Protein AF-0000000081546103 (afdb_homodimer)

Solvent-accessible surface area (backbone atoms only — not comparable to full-atom values): 17790 Å² total; per-residue (Å²): 125,63,72,70,48,44,68,31,72,60,64,82,44,75,34,30,25,33,74,66,52,80,62,47,73,74,62,79,46,57,67,64,80,38,81,41,40,43,56,75,73,34,52,83,30,31,34,35,41,37,30,31,53,40,67,52,32,56,64,42,52,70,61,47,50,50,54,47,60,73,41,39,66,60,45,40,71,51,56,37,72,42,41,34,38,36,23,25,45,34,38,39,47,30,36,50,48,34,56,73,71,64,29,56,82,70,38,46,31,33,16,35,42,82,35,69,58,36,42,84,71,70,34,56,36,82,35,49,94,76,44,61,35,65,22,29,33,42,24,21,34,33,29,50,51,44,23,26,71,38,58,39,67,48,88,62,92,60,76,66,54,45,24,51,67,44,46,57,75,71,87,124,60,72,70,48,43,68,31,71,60,63,81,44,76,35,32,26,33,75,65,51,82,63,46,75,74,63,80,46,57,66,64,80,37,82,42,41,44,56,75,73,34,52,82,30,31,34,36,40,37,31,30,54,40,66,52,31,55,63,42,52,70,61,48,49,50,53,47,59,74,40,40,66,59,44,40,71,52,56,38,72,42,41,35,38,36,24,25,44,34,39,39,46,30,35,50,46,33,56,72,71,64,28,56,82,70,37,47,31,33,15,34,43,81,36,69,58,38,40,84,70,71,33,57,36,82,35,49,93,74,45,60,36,68,21,28,35,42,22,24,34,34,30,49,51,44,24,24,73,38,57,40,68,46,88,62,92,61,76,66,55,44,23,52,67,45,48,58,74,70,86

Secondary structure (DSSP, 8-state):
--TTTTTSBPP--EEEE----HHHHTTS-----EEEEHHHHHTTSEEEEEE-S-TT-HHIIIIISHHHHHTHHHHHHTT-SEEEEEESS-HHHHHHHHHHHT-TTTSEEEE-TT-TTTGGGT-EEEEGGGT-EEEE-SEEEEEETTEEEEEEE--SSS-SSSSHHHHHHH-/--TTTTTSBPP--EEEE----HHHHTTS-----EEEEHHHHHTTSEEEEEE-S-TT-HHIIIIISHHHHHTHHHHHHTT-SEEEEEESS-HHHHHHHHHHHT-TTTSEEEE-TT-TTTGGGT-EEEEGGGT-EEEE-SEEEEEETTEEEEEEE--SSS-SSSSHHHHHHH-

Structure (mmCIF, N/CA/C/O backbone):
data_AF-0000000081546103-model_v1
#
loop_
_entity.id
_entity.type
_entity.pdbx_description
1 polymer 'Putative peroxiredoxin'
#
loop_
_atom_site.group_PDB
_atom_site.id
_atom_site.type_symbol
_atom_site.label_atom_id
_atom_site.label_alt_id
_atom_site.label_comp_id
_atom_site.label_asym_id
_atom_site.label_entity_id
_atom_site.label_seq_id
_atom_site.pdbx_PDB_ins_code
_atom_site.Cartn_x
_atom_site.Cartn_y
_atom_site.Cartn_z
_atom_site.occupancy
_atom_site.B_iso_or_equiv
_atom_site.auth_seq_id
_atom_site.auth_comp_id
_atom_site.auth_asym_id
_atom_site.auth_atom_id
_atom_site.pdbx_PDB_model_num
ATOM 1 N N . MET A 1 1 ? -13.383 -17 -22.344 1 36.88 1 MET A N 1
ATOM 2 C CA . MET A 1 1 ? -12.164 -16.234 -22.641 1 36.88 1 MET A CA 1
ATOM 3 C C . MET A 1 1 ? -10.969 -16.812 -21.891 1 36.88 1 MET A C 1
ATOM 5 O O . MET A 1 1 ? -9.875 -16.25 -21.922 1 36.88 1 MET A O 1
ATOM 9 N N . SER A 1 2 ? -11.242 -17.578 -20.516 1 50.56 2 SER A N 1
ATOM 10 C CA . SER A 1 2 ? -10.344 -18.359 -19.656 1 50.56 2 SER A CA 1
ATOM 11 C C . SER A 1 2 ? -9.594 -19.406 -20.469 1 50.56 2 SER A C 1
ATOM 13 O O . SER A 1 2 ? -8.422 -19.672 -20.219 1 50.56 2 SER A O 1
ATOM 15 N N . SER A 1 3 ? -10.242 -19.828 -21.5 1 59.31 3 SER A N 1
ATOM 16 C CA . SER A 1 3 ? -9.852 -20.984 -22.281 1 59.31 3 SER A CA 1
ATOM 17 C C . SER A 1 3 ? -8.617 -20.688 -23.141 1 59.31 3 SER A C 1
ATOM 19 O O . SER A 1 3 ? -7.73 -21.531 -23.266 1 59.31 3 SER A O 1
ATOM 21 N N . GLN A 1 4 ? -8.422 -19.344 -23.5 1 78.81 4 GLN A N 1
ATOM 22 C CA . GLN A 1 4 ? -7.328 -19.047 -24.422 1 78.81 4 GLN A CA 1
ATOM 23 C C . GLN A 1 4 ? -6.023 -18.797 -23.672 1 78.81 4 GLN A C 1
ATOM 25 O O . GLN A 1 4 ? -4.938 -18.938 -24.25 1 78.81 4 GLN A O 1
ATOM 30 N N . ILE A 1 5 ? -6.121 -18.766 -22.391 1 92.94 5 ILE A N 1
ATOM 31 C CA . ILE A 1 5 ? -4.953 -18.422 -21.594 1 92.94 5 ILE A CA 1
ATOM 32 C C . ILE A 1 5 ? -4.199 -19.688 -21.203 1 92.94 5 ILE A C 1
ATOM 34 O O . ILE A 1 5 ? -2.967 -19.719 -21.234 1 92.94 5 ILE A O 1
ATOM 38 N N . VAL A 1 6 ? -4.891 -20.703 -20.969 1 96.12 6 VAL A N 1
ATOM 39 C CA . VAL A 1 6 ? -4.246 -21.969 -20.641 1 96.12 6 VAL A CA 1
ATOM 40 C C . VAL A 1 6 ? -3.492 -22.5 -21.859 1 96.12 6 VAL A C 1
ATOM 42 O O . VAL A 1 6 ? -4.031 -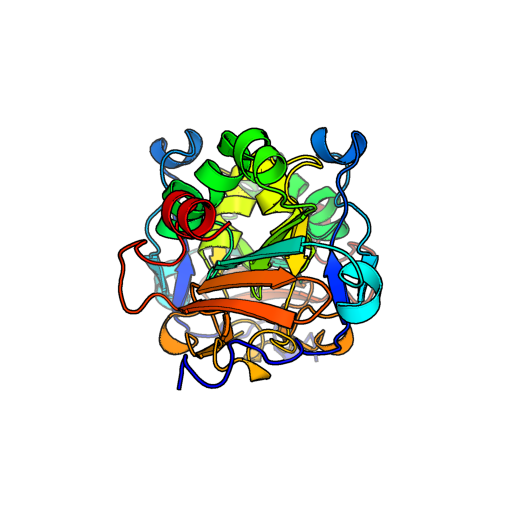22.516 -22.969 1 96.12 6 VAL A O 1
ATOM 45 N N . GLY A 1 7 ? -2.309 -22.797 -21.672 1 96.38 7 GLY A N 1
ATOM 46 C CA . GLY A 1 7 ? -1.46 -23.266 -22.766 1 96.38 7 GLY A CA 1
ATOM 47 C C . GLY A 1 7 ? -0.596 -22.172 -23.359 1 96.38 7 GLY A C 1
ATOM 48 O O . GLY A 1 7 ? 0.399 -22.453 -24.031 1 96.38 7 GLY A O 1
ATOM 49 N N . SER A 1 8 ? -0.942 -20.953 -23.094 1 97.31 8 SER A N 1
ATOM 50 C CA . SER A 1 8 ? -0.214 -19.812 -23.656 1 97.31 8 SER A CA 1
ATOM 51 C C . SER A 1 8 ? 1.037 -19.5 -22.844 1 97.31 8 SER A C 1
ATOM 53 O O . SER A 1 8 ? 1.187 -19.984 -21.719 1 97.31 8 SER A O 1
ATOM 55 N N . THR A 1 9 ? 2.012 -18.828 -23.516 1 98.19 9 THR A N 1
ATOM 56 C CA . THR A 1 9 ? 3.191 -18.312 -22.828 1 98.19 9 THR A CA 1
ATOM 57 C C . THR A 1 9 ? 2.848 -17.062 -22.031 1 98.19 9 THR A C 1
ATOM 59 O O . THR A 1 9 ? 2.107 -16.188 -22.516 1 98.19 9 THR A O 1
ATOM 62 N N . ILE A 1 10 ? 3.371 -16.953 -20.828 1 98.38 10 ILE A N 1
ATOM 63 C CA . ILE A 1 10 ? 3.074 -15.805 -19.984 1 98.38 10 ILE A CA 1
ATOM 64 C C . ILE A 1 10 ? 3.713 -14.547 -20.578 1 98.38 10 ILE A C 1
ATOM 66 O O . ILE A 1 10 ? 4.66 -14.641 -21.359 1 98.38 10 ILE A O 1
ATOM 70 N N . PRO A 1 11 ? 3.236 -13.391 -20.203 1 98.44 11 PRO A N 1
ATOM 71 C CA . PRO A 1 11 ? 3.861 -12.141 -20.641 1 98.44 11 PRO A CA 1
ATOM 72 C C . PRO A 1 11 ? 5.328 -12.039 -20.219 1 98.44 11 PRO A C 1
ATOM 74 O O . PRO A 1 11 ? 5.691 -12.445 -19.125 1 98.44 11 PRO A O 1
ATOM 77 N N . ASP A 1 12 ? 6.168 -11.555 -21.141 1 98.69 12 ASP A N 1
ATOM 78 C CA . ASP A 1 12 ? 7.559 -11.227 -20.859 1 98.69 12 ASP A CA 1
ATOM 79 C C . ASP A 1 12 ? 7.699 -9.789 -20.375 1 98.69 12 ASP A C 1
ATOM 81 O O . ASP A 1 12 ? 7.797 -8.859 -21.188 1 98.69 12 ASP A O 1
ATOM 85 N N . VAL A 1 13 ? 7.746 -9.641 -19.016 1 98.38 13 VAL A N 1
ATOM 86 C CA . VAL A 1 13 ? 7.738 -8.305 -18.422 1 98.38 13 VAL A CA 1
ATOM 87 C C . VAL A 1 13 ? 8.719 -8.25 -17.25 1 98.38 13 VAL A C 1
ATOM 89 O O . VAL A 1 13 ? 9.195 -9.281 -16.781 1 98.38 13 VAL A O 1
ATOM 92 N N . THR A 1 14 ? 9.109 -7.051 -16.891 1 97.75 14 THR A N 1
ATOM 93 C CA . THR A 1 14 ? 9.93 -6.812 -15.703 1 97.75 14 THR A CA 1
ATOM 94 C C . THR A 1 14 ? 9.086 -6.23 -14.57 1 97.75 14 THR A C 1
ATOM 96 O O . THR A 1 14 ? 8.469 -5.176 -14.727 1 97.75 14 THR A O 1
ATOM 99 N N . LEU A 1 15 ? 9.047 -6.977 -13.508 1 97.69 15 LEU A N 1
ATOM 100 C CA . LEU A 1 15 ? 8.336 -6.59 -12.289 1 97.69 15 LEU A CA 1
ATOM 101 C C . LEU A 1 15 ? 9.32 -6.223 -11.188 1 97.69 15 LEU A C 1
ATOM 103 O O . LEU A 1 15 ? 10.523 -6.105 -11.43 1 97.69 15 LEU A O 1
ATOM 107 N N . SER A 1 16 ? 8.797 -5.918 -10.016 1 97.69 16 SER A N 1
ATOM 108 C CA . SER A 1 16 ? 9.672 -5.547 -8.906 1 97.69 16 SER A CA 1
ATOM 109 C C . SER A 1 16 ? 9.344 -6.355 -7.656 1 97.69 16 SER A C 1
ATOM 111 O O . SER A 1 16 ? 8.188 -6.672 -7.398 1 97.69 16 SER A O 1
ATOM 113 N N . ALA A 1 17 ? 10.344 -6.668 -6.945 1 97.5 17 ALA A N 1
ATOM 114 C CA . ALA A 1 17 ? 10.203 -7.367 -5.672 1 97.5 17 ALA A CA 1
ATOM 115 C C . ALA A 1 17 ? 11.32 -6.992 -4.707 1 97.5 17 ALA A C 1
ATOM 117 O O . ALA A 1 17 ? 12.367 -6.5 -5.125 1 97.5 17 ALA A O 1
ATOM 118 N N . ILE A 1 18 ? 11.062 -7.059 -3.479 1 96.75 18 ILE A N 1
ATOM 119 C CA . ILE A 1 18 ? 12.078 -6.98 -2.432 1 96.75 18 ILE A CA 1
ATOM 120 C C . ILE A 1 18 ? 12.227 -8.344 -1.754 1 96.75 18 ILE A C 1
ATOM 122 O O . ILE A 1 18 ? 11.273 -8.844 -1.15 1 96.75 18 ILE A O 1
ATOM 126 N N . HIS A 1 19 ? 13.375 -8.891 -1.908 1 95.56 19 HIS A N 1
ATOM 127 C CA . HIS A 1 19 ? 13.625 -10.203 -1.322 1 95.56 19 HIS A CA 1
ATOM 128 C C . HIS A 1 19 ? 13.844 -10.102 0.183 1 95.56 19 HIS A C 1
ATOM 130 O O . HIS A 1 19 ? 14.453 -9.141 0.662 1 95.56 19 HIS A O 1
ATOM 136 N N . TRP A 1 20 ? 13.406 -11.109 0.821 1 93.38 20 TRP A N 1
ATOM 137 C CA . TRP A 1 20 ? 13.523 -11.156 2.275 1 93.38 20 TRP A CA 1
ATOM 138 C C . TRP A 1 20 ? 14.984 -11.266 2.699 1 93.38 20 TRP A C 1
ATOM 140 O O . TRP A 1 20 ? 15.781 -11.953 2.047 1 93.38 20 TRP A O 1
ATOM 150 N N . SER A 1 21 ? 15.336 -10.633 3.725 1 90.12 21 SER A N 1
ATOM 151 C CA . SER A 1 21 ? 16.594 -10.773 4.453 1 90.12 21 SER A CA 1
ATOM 152 C C . SER A 1 21 ? 16.375 -10.609 5.957 1 90.12 21 SER A C 1
ATOM 154 O O . SER A 1 21 ? 15.398 -10.008 6.387 1 90.12 21 SER A O 1
ATOM 156 N N . PRO A 1 22 ? 17.234 -11.164 6.793 1 87.19 22 PRO A N 1
ATOM 157 C CA . PRO A 1 22 ? 17.078 -11.039 8.242 1 87.19 22 PRO A CA 1
ATOM 158 C C . PRO A 1 22 ? 16.984 -9.586 8.703 1 87.19 22 PRO A C 1
ATOM 160 O O . PRO A 1 22 ? 16.328 -9.297 9.703 1 87.19 22 PRO A O 1
ATOM 163 N N . GLU A 1 23 ? 17.547 -8.664 7.98 1 83.06 23 GLU A N 1
ATOM 164 C CA . GLU A 1 23 ? 17.547 -7.25 8.344 1 83.06 23 GLU A CA 1
ATOM 165 C C . GLU A 1 23 ? 16.156 -6.648 8.219 1 83.06 23 GLU A C 1
ATOM 167 O O . GLU A 1 23 ? 15.828 -5.676 8.906 1 83.06 23 GLU A O 1
ATOM 172 N N . LEU A 1 24 ? 15.32 -7.246 7.422 1 84.69 24 LEU A N 1
ATOM 173 C CA . LEU A 1 24 ? 13.977 -6.727 7.188 1 84.69 24 LEU A CA 1
ATOM 174 C C . LEU A 1 24 ? 13.047 -7.102 8.336 1 84.69 24 LEU A C 1
ATOM 176 O O . LEU A 1 24 ? 12.023 -6.445 8.547 1 84.69 24 LEU A O 1
ATOM 180 N N . GLU A 1 25 ? 13.367 -8.086 9.07 1 81.31 25 GLU A N 1
ATOM 181 C CA . GLU A 1 25 ? 12.531 -8.531 10.172 1 81.31 25 GLU A CA 1
ATOM 182 C C . GLU A 1 25 ? 12.586 -7.555 11.344 1 81.31 25 GLU A C 1
ATOM 184 O O . GLU A 1 25 ? 11.602 -7.375 12.062 1 81.31 25 GLU A O 1
ATOM 189 N N . SER A 1 26 ? 13.68 -6.832 11.469 1 71.62 26 SER A N 1
ATOM 190 C CA . SER A 1 26 ? 13.859 -5.914 12.586 1 71.62 26 SER A CA 1
ATOM 191 C C . SER A 1 26 ? 13.102 -4.609 12.367 1 71.62 26 SER A C 1
ATOM 193 O O . SER A 1 26 ? 12.852 -3.861 13.312 1 71.62 26 SER A O 1
ATOM 195 N N . GLY A 1 27 ? 12.703 -4.461 11.172 1 68.88 27 GLY A N 1
ATOM 196 C CA . GLY A 1 27 ? 12.008 -3.225 10.859 1 68.88 27 GLY A CA 1
ATOM 197 C C . GLY A 1 27 ? 12.945 -2.039 10.711 1 68.88 27 GLY A C 1
ATOM 198 O O . GLY A 1 27 ? 12.492 -0.902 10.555 1 68.88 27 GLY A O 1
ATOM 199 N N . GLU A 1 28 ? 14.117 -2.258 10.727 1 67.06 28 GLU A N 1
ATOM 200 C CA . GLU A 1 28 ? 15.102 -1.185 10.68 1 67.06 28 GLU A CA 1
ATOM 201 C C . GLU A 1 28 ? 15.422 -0.791 9.234 1 67.06 28 GLU A C 1
ATOM 203 O O . GLU A 1 28 ? 16.094 0.217 9 1 67.06 28 GLU A O 1
ATOM 208 N N . SER A 1 29 ? 14.938 -1.644 8.336 1 73.5 29 SER A N 1
ATOM 209 C CA . SER A 1 29 ? 15.211 -1.355 6.934 1 73.5 29 SER A CA 1
ATOM 210 C C . SER A 1 29 ? 14.008 -1.679 6.059 1 73.5 29 SER A C 1
ATOM 212 O O . SER A 1 29 ? 13.133 -2.451 6.457 1 73.5 29 SER A O 1
ATOM 214 N N . CYS A 1 30 ? 13.781 -0.997 4.832 1 81.69 30 CYS A N 1
ATOM 215 C CA . CYS A 1 30 ? 12.695 -1.237 3.885 1 81.69 30 CYS A CA 1
ATOM 216 C C . CYS A 1 30 ? 13.164 -2.111 2.729 1 81.69 30 CYS A C 1
ATOM 218 O O . CYS A 1 30 ? 12.375 -2.471 1.854 1 81.69 30 CYS A O 1
ATOM 220 N N . GLY A 1 31 ? 14.164 -2.711 2.789 1 87.19 31 GLY A N 1
ATOM 221 C CA . GLY A 1 31 ? 14.742 -3.543 1.747 1 87.19 31 GLY A CA 1
ATOM 222 C C . GLY A 1 31 ? 15.023 -2.783 0.463 1 87.19 31 GLY A C 1
ATOM 223 O O . GLY A 1 31 ? 14.562 -1.652 0.292 1 87.19 31 GLY A O 1
ATOM 224 N N . ILE A 1 32 ? 15.742 -3.393 -0.502 1 90.69 32 ILE A N 1
ATOM 225 C CA . ILE A 1 32 ? 16.109 -2.793 -1.78 1 90.69 32 ILE A CA 1
ATOM 226 C C . ILE A 1 32 ? 15.32 -3.451 -2.908 1 90.69 32 ILE A C 1
ATOM 228 O O . ILE A 1 32 ? 15.406 -4.664 -3.107 1 90.69 32 ILE A O 1
ATOM 232 N N . PRO A 1 33 ? 14.578 -2.635 -3.605 1 95.06 33 PRO A N 1
ATOM 233 C CA . PRO A 1 33 ? 13.844 -3.213 -4.734 1 95.06 33 PRO A CA 1
ATOM 234 C C . PRO A 1 33 ? 14.766 -3.869 -5.762 1 95.06 33 PRO A C 1
ATOM 236 O O . PRO A 1 33 ? 15.852 -3.355 -6.039 1 95.06 33 PRO A O 1
ATOM 239 N N . SER A 1 34 ? 14.344 -4.977 -6.246 1 96.25 34 SER A N 1
ATOM 240 C CA . SER A 1 34 ? 15.023 -5.676 -7.332 1 96.25 34 SER A CA 1
ATOM 241 C C . SER A 1 34 ? 14.086 -5.918 -8.508 1 96.25 34 SER A C 1
ATOM 243 O O . SER A 1 34 ? 12.875 -6.027 -8.328 1 96.25 34 SER A O 1
ATOM 245 N N . LYS A 1 35 ? 14.711 -5.961 -9.695 1 96.25 35 LYS A N 1
ATOM 246 C CA . LYS A 1 35 ? 13.953 -6.297 -10.898 1 96.25 35 LYS A CA 1
ATOM 247 C C . LYS A 1 35 ? 13.75 -7.809 -11.016 1 96.25 35 LYS A C 1
ATOM 249 O O . LYS A 1 35 ? 14.648 -8.586 -10.695 1 96.25 35 LYS A O 1
ATOM 254 N N . LEU A 1 36 ? 12.516 -8.18 -11.359 1 97.56 36 LEU A N 1
ATOM 255 C CA . LEU A 1 36 ? 12.148 -9.562 -11.617 1 97.56 36 LEU A CA 1
ATOM 256 C C . LEU A 1 36 ? 11.609 -9.734 -13.031 1 97.56 36 LEU A C 1
ATOM 258 O O . LEU A 1 36 ? 10.469 -9.359 -13.32 1 97.56 36 LEU A O 1
ATOM 262 N N . ASN A 1 37 ? 12.43 -10.203 -13.922 1 98.44 37 ASN A N 1
ATOM 263 C CA . ASN A 1 37 ? 11.945 -10.516 -15.266 1 98.44 37 ASN A CA 1
ATOM 264 C C . ASN A 1 37 ? 11.242 -11.875 -15.305 1 98.44 37 ASN A C 1
ATOM 266 O O . ASN A 1 37 ? 11.836 -12.891 -14.953 1 98.44 37 ASN A O 1
ATOM 270 N N . THR A 1 38 ? 10.031 -11.906 -15.766 1 98.69 38 THR A N 1
ATOM 271 C CA . THR A 1 38 ? 9.188 -13.094 -15.68 1 98.69 38 THR A CA 1
ATOM 272 C C . THR A 1 38 ? 9.781 -14.242 -16.5 1 98.69 38 THR A C 1
ATOM 274 O O . THR A 1 38 ? 9.828 -15.383 -16.031 1 98.69 38 THR A O 1
ATOM 277 N N . HIS A 1 39 ? 10.25 -13.992 -17.641 1 98.75 39 HIS A N 1
ATOM 278 C CA . HIS A 1 39 ? 10.781 -15.062 -18.469 1 98.75 39 HIS A CA 1
ATOM 279 C C . HIS A 1 39 ? 12.117 -15.57 -17.938 1 98.75 39 HIS A C 1
ATOM 281 O O . HIS A 1 39 ? 12.391 -16.766 -17.969 1 98.75 39 HIS A O 1
ATOM 287 N N . LYS A 1 40 ? 12.945 -14.703 -17.469 1 98.38 40 LYS A N 1
ATOM 288 C CA . LYS A 1 40 ? 14.227 -15.117 -16.906 1 98.38 40 LYS A CA 1
ATOM 289 C C . LYS A 1 40 ? 14.016 -15.906 -15.617 1 98.38 40 LYS A C 1
ATOM 291 O O . LYS A 1 40 ? 14.617 -16.969 -15.422 1 98.38 40 LYS A O 1
ATOM 296 N N . GLU A 1 41 ? 13.141 -15.422 -14.758 1 97.81 41 GLU A N 1
ATOM 297 C CA . GLU A 1 41 ? 13 -15.961 -13.414 1 97.81 41 GLU A CA 1
ATOM 298 C C . GLU A 1 41 ? 12.18 -17.25 -13.422 1 97.81 41 GLU A C 1
ATOM 300 O O . GLU A 1 41 ? 12.375 -18.125 -12.57 1 97.81 41 GLU A O 1
ATOM 305 N N . PHE A 1 42 ? 11.227 -17.391 -14.383 1 98.44 42 PHE A N 1
ATOM 306 C CA . PHE A 1 42 ? 10.266 -18.484 -14.297 1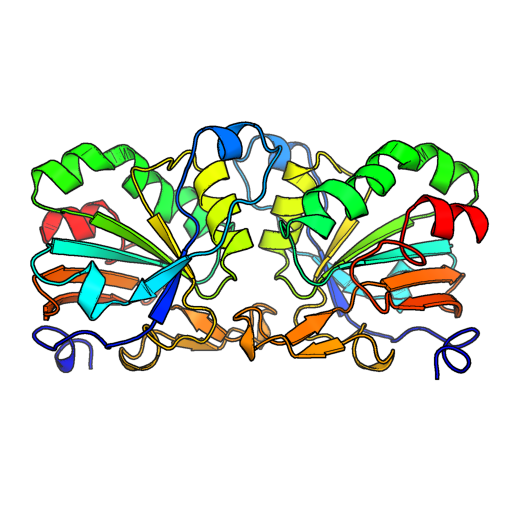 98.44 42 PHE A CA 1
ATOM 307 C C . PHE A 1 42 ? 10.633 -19.609 -15.266 1 98.44 42 PHE A C 1
ATOM 309 O O . PHE A 1 42 ? 10.039 -20.688 -15.227 1 98.44 42 PHE A O 1
ATOM 316 N N . LYS A 1 43 ? 11.594 -19.375 -16.172 1 98.62 43 LYS A N 1
ATOM 317 C CA . LYS A 1 43 ? 12 -20.406 -17.109 1 98.62 43 LYS A CA 1
ATOM 318 C C . LYS A 1 43 ? 12.453 -21.672 -16.391 1 98.62 43 LYS A C 1
ATOM 320 O O . LYS A 1 43 ? 13.242 -21.609 -15.445 1 98.62 43 LYS A O 1
ATOM 325 N N . GLY A 1 44 ? 11.891 -22.781 -16.766 1 98.56 44 GLY A N 1
ATOM 326 C CA . GLY A 1 44 ? 12.289 -24.062 -16.234 1 98.56 44 GLY A CA 1
ATOM 327 C C . GLY A 1 44 ? 11.711 -24.344 -14.859 1 98.56 44 GLY A C 1
ATOM 328 O O . GLY A 1 44 ? 12.039 -25.359 -14.234 1 98.56 44 GLY A O 1
ATOM 329 N N . LYS A 1 45 ? 10.875 -23.516 -14.383 1 98.69 45 LYS A N 1
ATOM 330 C CA . LYS A 1 45 ? 10.305 -23.672 -13.047 1 98.69 45 LYS A CA 1
ATOM 331 C C . LYS A 1 45 ? 8.789 -23.828 -13.102 1 98.69 45 LYS A C 1
ATOM 333 O O . LYS A 1 45 ? 8.156 -23.406 -14.078 1 98.69 45 LYS A O 1
ATOM 338 N N . LYS A 1 46 ? 8.242 -24.484 -12.172 1 98.88 46 LYS A N 1
ATOM 339 C CA . LYS A 1 46 ? 6.812 -24.453 -11.883 1 98.88 46 LYS A CA 1
ATOM 340 C C . LYS A 1 46 ? 6.48 -23.406 -10.836 1 98.88 46 LYS A C 1
ATOM 342 O O . LYS A 1 46 ? 6.855 -23.547 -9.664 1 98.88 46 LYS A O 1
ATOM 347 N N . VAL A 1 47 ? 5.809 -22.375 -11.266 1 98.88 47 VAL A N 1
ATOM 348 C CA . VAL A 1 47 ? 5.555 -21.219 -10.422 1 98.88 47 VAL A CA 1
ATOM 349 C C . VAL A 1 47 ? 4.055 -21.078 -10.164 1 98.88 47 VAL A C 1
ATOM 351 O O . VAL A 1 47 ? 3.254 -21.141 -11.102 1 98.88 47 VAL A O 1
ATOM 354 N N . VAL A 1 48 ? 3.689 -20.969 -8.945 1 98.94 48 VAL A N 1
ATOM 355 C CA . VAL A 1 48 ? 2.326 -20.609 -8.555 1 98.94 48 VAL A CA 1
ATOM 356 C C . VAL A 1 48 ? 2.221 -19.109 -8.336 1 98.94 48 VAL A C 1
ATOM 358 O O . VAL A 1 48 ? 2.984 -18.531 -7.555 1 98.94 48 VAL A O 1
ATOM 361 N N . ILE A 1 49 ? 1.358 -18.484 -9.047 1 98.88 49 ILE A N 1
ATOM 362 C CA . ILE A 1 49 ? 1.087 -17.047 -8.906 1 98.88 49 ILE A CA 1
ATOM 363 C C . ILE A 1 49 ? -0.303 -16.844 -8.305 1 98.88 49 ILE A C 1
ATOM 365 O O . ILE A 1 49 ? -1.295 -17.359 -8.844 1 98.88 49 ILE A O 1
ATOM 369 N N . VAL A 1 50 ? -0.362 -16.203 -7.25 1 98.88 50 VAL A N 1
ATOM 370 C CA . VAL A 1 50 ? -1.629 -15.82 -6.633 1 98.88 50 VAL A CA 1
ATOM 371 C C . VAL A 1 50 ? -1.733 -14.297 -6.566 1 98.88 50 VAL A C 1
ATOM 373 O O . VAL A 1 50 ? -0.908 -13.641 -5.93 1 98.88 50 VAL A O 1
ATOM 376 N N . ALA A 1 51 ? -2.713 -13.789 -7.234 1 98.69 51 ALA A N 1
ATOM 377 C CA . ALA A 1 51 ? -2.885 -12.344 -7.328 1 98.69 51 ALA A CA 1
ATOM 378 C C . ALA A 1 51 ? -4.086 -11.875 -6.508 1 98.69 51 ALA A C 1
ATOM 380 O O . ALA A 1 51 ? -5.078 -12.602 -6.387 1 98.69 51 ALA A O 1
ATOM 381 N N . ALA A 1 52 ? -4.016 -10.766 -5.941 1 97.94 52 ALA A N 1
ATOM 382 C CA . ALA A 1 52 ? -5.066 -10.141 -5.141 1 97.94 52 ALA A CA 1
ATOM 383 C C . ALA A 1 52 ? -5.262 -8.68 -5.539 1 97.94 52 ALA A C 1
ATOM 385 O O . ALA A 1 52 ? -4.34 -8.039 -6.047 1 97.94 52 ALA A O 1
ATOM 386 N N . PRO A 1 53 ? -6.438 -8.133 -5.316 1 96.88 53 PRO A N 1
ATOM 387 C CA . PRO A 1 53 ? -6.688 -6.734 -5.672 1 96.88 53 PRO A CA 1
ATOM 388 C C . PRO A 1 53 ? -5.805 -5.762 -4.898 1 96.88 53 PRO A C 1
ATOM 390 O O . PRO A 1 53 ? -5.422 -4.711 -5.426 1 96.88 53 PRO A O 1
ATOM 393 N N . GLY A 1 54 ? -5.523 -6.238 -3.637 1 96.69 54 GLY A N 1
ATOM 394 C CA . GLY A 1 54 ? -4.723 -5.277 -2.893 1 96.69 54 GLY A CA 1
ATOM 395 C C . GLY A 1 54 ? -4.129 -5.855 -1.624 1 96.69 54 GLY A C 1
ATOM 396 O O . GLY A 1 54 ? -4.766 -6.664 -0.943 1 96.69 54 GLY A O 1
ATOM 397 N N . ALA A 1 55 ? -2.947 -5.336 -1.307 1 96.88 55 ALA A N 1
ATOM 398 C CA . ALA A 1 55 ? -2.291 -5.66 -0.042 1 96.88 55 ALA A CA 1
ATOM 399 C C . ALA A 1 55 ? -3.107 -5.156 1.145 1 96.88 55 ALA A C 1
ATOM 401 O O . ALA A 1 55 ? -3.678 -4.062 1.096 1 96.88 55 ALA A O 1
ATOM 402 N N . PHE A 1 56 ? -3.262 -5.988 2.23 1 95.38 56 PHE A N 1
ATOM 403 C CA . PHE A 1 56 ? -3.838 -5.645 3.525 1 95.38 56 PHE A CA 1
ATOM 404 C C . PHE A 1 56 ? -5.352 -5.504 3.424 1 95.38 56 PHE A C 1
ATOM 406 O O . PHE A 1 56 ? -6.012 -5.137 4.398 1 95.38 56 PHE A O 1
ATOM 413 N N . THR A 1 57 ? -5.938 -5.793 2.217 1 94.06 57 THR A N 1
ATOM 414 C CA . THR A 1 57 ? -7.391 -5.805 2.104 1 94.06 57 THR A CA 1
ATOM 415 C C . THR A 1 57 ? -7.98 -6.984 2.871 1 94.06 57 THR A C 1
ATOM 417 O O . THR A 1 57 ? -7.32 -8.008 3.055 1 94.06 57 THR A O 1
ATOM 420 N N . PRO A 1 58 ? -9.172 -6.887 3.299 1 92.62 58 PRO A N 1
ATOM 421 C CA . PRO A 1 58 ? -9.719 -7.836 4.27 1 92.62 58 PRO A CA 1
ATOM 422 C C . PRO A 1 58 ? -9.641 -9.281 3.795 1 92.62 58 PRO A C 1
ATOM 424 O O . PRO A 1 58 ? -8.945 -10.102 4.406 1 92.62 58 PRO A O 1
ATOM 427 N N . THR A 1 59 ? -10.289 -9.656 2.697 1 92.06 59 THR A N 1
ATOM 428 C CA . THR A 1 59 ? -10.305 -11.039 2.232 1 92.06 59 THR A CA 1
ATOM 429 C C . THR A 1 59 ? -8.898 -11.516 1.887 1 92.06 59 THR A C 1
ATOM 431 O O . THR A 1 59 ? -8.5 -12.625 2.262 1 92.06 59 THR A O 1
ATOM 434 N N . CYS A 1 60 ? -8.125 -10.75 1.275 1 94.06 60 CYS A N 1
ATOM 435 C CA . CYS A 1 60 ? -6.793 -11.125 0.809 1 94.06 60 CYS A CA 1
ATOM 436 C C . CYS A 1 60 ? -5.84 -11.32 1.981 1 94.06 60 CYS A C 1
ATOM 438 O O . CYS A 1 60 ? -5.047 -12.258 1.993 1 94.06 60 CYS A O 1
ATOM 440 N N . HIS A 1 61 ? -5.922 -10.438 2.93 1 94.12 61 HIS A N 1
ATOM 441 C CA . HIS A 1 61 ? -5.004 -10.406 4.059 1 94.12 61 HIS A CA 1
ATOM 442 C C . HIS A 1 61 ? -5.375 -11.461 5.102 1 94.12 61 HIS A C 1
ATOM 444 O O . HIS A 1 61 ? -4.5 -12.062 5.723 1 94.12 61 HIS A O 1
ATOM 450 N N . LEU A 1 62 ? -6.691 -11.719 5.242 1 92.44 62 LEU A N 1
ATOM 451 C CA . LEU A 1 62 ? -7.121 -12.562 6.348 1 92.44 62 LEU A CA 1
ATOM 452 C C . LEU A 1 62 ? -7.344 -14 5.883 1 92.44 62 LEU A C 1
ATOM 454 O O . LEU A 1 62 ? -7.137 -14.945 6.645 1 92.44 62 LEU A O 1
ATOM 458 N N . ASN A 1 63 ? -7.73 -14.156 4.605 1 94.62 63 ASN A N 1
ATOM 459 C CA . ASN A 1 63 ? -8.25 -15.469 4.227 1 94.62 63 ASN A CA 1
ATOM 460 C C . ASN A 1 63 ? -7.551 -16.016 2.988 1 94.62 63 ASN A C 1
ATOM 462 O O . ASN A 1 63 ? -7.379 -17.234 2.854 1 94.62 63 ASN A O 1
ATOM 466 N N . HIS A 1 64 ? -7.129 -15.25 2.137 1 97.62 64 HIS A N 1
ATOM 467 C CA . HIS A 1 64 ? -6.684 -15.688 0.819 1 97.62 64 HIS A CA 1
ATOM 468 C C . HIS A 1 64 ? -5.199 -16.047 0.828 1 97.62 64 HIS A C 1
ATOM 470 O O . HIS A 1 64 ? -4.828 -17.172 0.517 1 97.62 64 HIS A O 1
ATOM 476 N N . ILE A 1 65 ? -4.301 -15.172 1.359 1 98 65 ILE A N 1
ATOM 477 C CA . ILE A 1 65 ? -2.859 -15.297 1.163 1 98 65 ILE A CA 1
ATOM 478 C C . ILE A 1 65 ? -2.256 -16.141 2.283 1 98 65 ILE A C 1
ATOM 480 O O . ILE A 1 65 ? -1.398 -16.984 2.033 1 98 65 ILE A O 1
ATOM 484 N N . PRO A 1 66 ? -2.754 -16 3.535 1 97.44 66 PRO A N 1
ATOM 485 C CA . PRO A 1 66 ? -2.084 -16.703 4.633 1 97.44 66 PRO A CA 1
ATOM 486 C C . PRO A 1 66 ? -2.033 -18.219 4.426 1 97.44 66 PRO A C 1
ATOM 488 O O . PRO A 1 66 ? -0.993 -18.844 4.648 1 97.44 66 PRO A O 1
ATOM 491 N N . PRO A 1 67 ? -3.066 -18.875 3.914 1 98.44 67 PRO A N 1
ATOM 492 C CA . PRO A 1 67 ? -2.977 -20.328 3.725 1 98.44 67 PRO A CA 1
ATOM 493 C C . PRO A 1 67 ? -1.871 -20.734 2.75 1 98.44 67 PRO A C 1
ATOM 495 O O . PRO A 1 67 ? -1.322 -21.828 2.852 1 98.44 67 PRO A O 1
ATOM 498 N N . PHE A 1 68 ? -1.502 -19.875 1.793 1 98.75 68 PHE A N 1
ATOM 499 C CA . PHE A 1 68 ? -0.408 -20.188 0.881 1 98.75 68 PHE A CA 1
ATOM 500 C C . PHE A 1 68 ? 0.921 -20.234 1.625 1 98.75 68 PHE A C 1
ATOM 502 O O . PHE A 1 68 ? 1.8 -21.031 1.286 1 98.75 68 PHE A O 1
ATOM 509 N N . ILE A 1 69 ? 1.083 -19.375 2.582 1 98.38 69 ILE A N 1
ATOM 510 C CA . ILE A 1 69 ? 2.285 -19.359 3.408 1 98.38 69 ILE A CA 1
ATOM 511 C C . ILE A 1 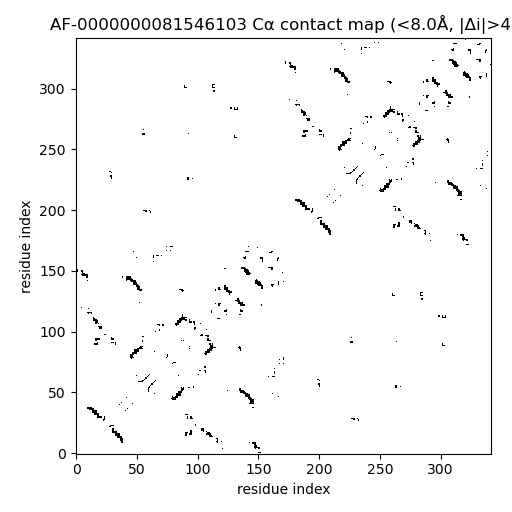69 ? 2.281 -20.578 4.34 1 98.38 69 ILE A C 1
ATOM 513 O O . ILE A 1 69 ? 3.291 -21.266 4.465 1 98.38 69 ILE A O 1
ATOM 517 N N . GLN A 1 70 ? 1.134 -20.875 4.871 1 98.31 70 GLN A N 1
ATOM 518 C CA . GLN A 1 70 ? 0.99 -21.953 5.836 1 98.31 70 GLN A CA 1
ATOM 519 C C . GLN A 1 70 ? 1.223 -23.312 5.176 1 98.31 70 GLN A C 1
ATOM 521 O O . GLN A 1 70 ? 1.773 -24.219 5.797 1 98.31 70 GLN A O 1
ATOM 526 N N . LYS A 1 71 ? 0.827 -23.438 3.939 1 98.56 71 LYS A N 1
ATOM 527 C CA . LYS A 1 71 ? 0.902 -24.719 3.256 1 98.56 71 LYS A CA 1
ATOM 528 C C . LYS A 1 71 ? 2.045 -24.734 2.244 1 98.56 71 LYS A C 1
ATOM 530 O O . LYS A 1 71 ? 1.99 -25.469 1.252 1 98.56 71 LYS A O 1
ATOM 535 N N . ILE A 1 72 ? 3.012 -24 2.477 1 98.56 72 ILE A N 1
ATOM 536 C CA . ILE A 1 72 ? 4.102 -23.844 1.522 1 98.56 72 ILE A CA 1
ATOM 537 C C . ILE A 1 72 ? 4.797 -25.188 1.305 1 98.56 72 ILE A C 1
ATOM 539 O O . ILE A 1 72 ? 5.18 -25.516 0.18 1 98.56 72 ILE A O 1
ATOM 543 N N . LYS A 1 73 ? 4.996 -25.984 2.318 1 98.31 73 LYS A N 1
ATOM 544 C CA . LYS A 1 73 ? 5.637 -27.297 2.191 1 98.31 73 LYS A CA 1
ATOM 545 C C . LYS A 1 73 ? 4.812 -28.219 1.308 1 98.31 73 LYS A C 1
ATOM 547 O O . LYS A 1 73 ? 5.367 -28.969 0.502 1 98.31 73 LYS A O 1
ATOM 552 N N . GLU A 1 74 ? 3.535 -28.141 1.543 1 98.62 74 GLU A N 1
ATOM 553 C CA . GLU A 1 74 ? 2.652 -28.969 0.717 1 98.62 74 GLU A CA 1
ATOM 554 C C . GLU A 1 74 ? 2.725 -28.547 -0.749 1 98.62 74 GLU A C 1
ATOM 556 O O . GLU A 1 74 ? 2.768 -29.391 -1.641 1 98.62 74 GLU A O 1
ATOM 561 N N . LEU A 1 75 ? 2.729 -27.281 -1.015 1 98.81 75 LEU A N 1
ATOM 562 C CA . LEU A 1 75 ? 2.82 -26.75 -2.375 1 98.81 75 LEU A CA 1
ATOM 563 C C . LEU A 1 75 ? 4.121 -27.203 -3.037 1 98.81 75 LEU A C 1
ATOM 565 O O . LEU A 1 75 ? 4.117 -27.672 -4.176 1 98.81 75 LEU A O 1
ATOM 569 N N . LYS A 1 76 ? 5.18 -27.062 -2.312 1 98.25 76 LYS A N 1
ATOM 570 C CA . LYS A 1 76 ? 6.48 -27.484 -2.83 1 98.25 76 LYS A CA 1
ATOM 571 C C . LYS A 1 76 ? 6.531 -28.984 -3.037 1 98.25 76 LYS A C 1
ATOM 573 O O . LYS A 1 76 ? 7.09 -29.469 -4.027 1 98.25 76 LYS A O 1
ATOM 578 N N . GLY A 1 77 ? 5.93 -29.656 -2.113 1 98.31 77 GLY A N 1
ATOM 579 C CA . GLY A 1 77 ? 5.863 -31.109 -2.225 1 98.31 77 GLY A CA 1
ATOM 580 C C . GLY A 1 77 ? 5.133 -31.578 -3.469 1 98.31 77 GLY A C 1
ATOM 581 O O . GLY A 1 77 ? 5.41 -32.656 -3.986 1 98.31 77 GLY A O 1
ATOM 582 N N . LYS A 1 78 ? 4.266 -30.719 -3.975 1 98.25 78 LYS A N 1
ATOM 583 C CA . LYS A 1 78 ? 3.492 -31.047 -5.172 1 98.25 78 LYS A CA 1
ATOM 584 C C . LYS A 1 78 ? 4.172 -30.516 -6.426 1 98.25 78 LYS A C 1
ATOM 586 O O . LYS A 1 78 ? 3.604 -30.578 -7.52 1 98.25 78 LYS A O 1
ATOM 591 N N . GLY A 1 79 ? 5.336 -29.922 -6.195 1 98.06 79 GLY A N 1
ATOM 592 C CA . GLY A 1 79 ? 6.156 -29.625 -7.359 1 98.06 79 GLY A CA 1
ATOM 593 C C . GLY A 1 79 ? 6.305 -28.125 -7.609 1 98.06 79 GLY A C 1
ATOM 594 O O . GLY A 1 79 ? 6.996 -27.719 -8.547 1 98.06 79 GLY A O 1
ATOM 595 N N . ALA A 1 80 ? 5.707 -27.312 -6.836 1 98.69 80 ALA A N 1
ATOM 596 C CA . ALA A 1 80 ? 5.891 -25.875 -7.008 1 98.69 80 ALA A CA 1
ATOM 597 C C . ALA A 1 80 ? 7.309 -25.453 -6.621 1 98.69 80 ALA A C 1
ATOM 599 O O . ALA A 1 80 ? 7.742 -25.688 -5.488 1 98.69 80 ALA A O 1
ATOM 600 N N . ASP A 1 81 ? 8.008 -24.859 -7.543 1 98.56 81 ASP A N 1
ATOM 601 C CA . ASP A 1 81 ? 9.344 -24.344 -7.258 1 98.56 81 ASP A CA 1
ATOM 602 C C . ASP A 1 81 ? 9.281 -23.016 -6.523 1 98.56 81 ASP A C 1
ATOM 604 O O . ASP A 1 81 ? 10.18 -22.688 -5.746 1 98.56 81 ASP A O 1
ATOM 608 N N . GLN A 1 82 ? 8.25 -22.25 -6.867 1 98.12 82 GLN A N 1
ATOM 609 C CA . GLN A 1 82 ? 8.109 -20.906 -6.32 1 98.12 82 GLN A CA 1
ATOM 610 C C . GLN A 1 82 ? 6.637 -20.516 -6.199 1 98.12 82 GLN A C 1
ATOM 612 O O . GLN A 1 82 ? 5.816 -20.906 -7.035 1 98.12 82 GLN A O 1
ATOM 617 N N . VAL A 1 83 ? 6.324 -19.875 -5.176 1 98.75 83 VAL A N 1
ATOM 618 C CA . VAL A 1 83 ? 5.016 -19.25 -4.988 1 98.75 83 VAL A CA 1
ATOM 619 C C . VAL A 1 83 ? 5.164 -17.734 -4.895 1 98.75 83 VAL A C 1
ATOM 621 O O . VAL A 1 83 ? 5.988 -17.234 -4.125 1 98.75 83 VAL A O 1
ATOM 624 N N . ILE A 1 84 ? 4.406 -17.031 -5.691 1 98.69 84 ILE A N 1
ATOM 625 C CA . ILE A 1 84 ? 4.469 -15.578 -5.73 1 98.69 84 ILE A CA 1
ATOM 626 C C . ILE A 1 84 ? 3.092 -14.992 -5.418 1 98.69 84 ILE A C 1
ATOM 628 O O . ILE A 1 84 ? 2.072 -15.516 -5.879 1 98.69 84 ILE A O 1
ATOM 632 N N . VAL A 1 85 ? 3.086 -13.977 -4.617 1 98.88 85 VAL A N 1
ATOM 633 C CA . VAL A 1 85 ? 1.903 -13.141 -4.426 1 98.88 85 VAL A CA 1
ATOM 634 C C . VAL A 1 85 ? 2.039 -11.859 -5.242 1 98.88 85 VAL A C 1
ATOM 636 O O . VAL A 1 85 ? 3.043 -11.148 -5.137 1 98.88 85 VAL A O 1
ATOM 639 N N . LEU A 1 86 ? 1.057 -11.602 -6.059 1 98.88 86 LEU A N 1
ATOM 640 C CA . LEU A 1 86 ? 1.148 -10.516 -7.031 1 98.88 86 LEU A CA 1
ATOM 641 C C . LEU A 1 86 ? 0.016 -9.516 -6.832 1 98.88 86 LEU A C 1
ATOM 643 O O . LEU A 1 86 ? -1.151 -9.898 -6.738 1 98.88 86 LEU A O 1
ATOM 647 N N . THR A 1 87 ? 0.341 -8.258 -6.652 1 98.62 87 THR A N 1
ATOM 648 C CA . THR A 1 87 ? -0.637 -7.18 -6.672 1 98.62 87 THR A CA 1
ATOM 649 C C . THR A 1 87 ? -0.103 -5.98 -7.449 1 98.62 87 THR A C 1
ATOM 651 O O . THR A 1 87 ? 1.05 -5.98 -7.887 1 98.62 87 THR A O 1
ATOM 654 N N . ALA A 1 88 ? -0.985 -4.973 -7.609 1 97.62 88 ALA A N 1
ATOM 655 C CA . ALA A 1 88 ? -0.587 -3.732 -8.266 1 97.62 88 ALA A CA 1
ATOM 656 C C . ALA A 1 88 ? -0.066 -2.715 -7.258 1 97.62 88 ALA A C 1
ATOM 658 O O . ALA A 1 88 ? 0.233 -1.573 -7.613 1 97.62 88 ALA A O 1
ATOM 659 N N . ASN A 1 89 ? 0.004 -3.062 -5.98 1 97.5 89 ASN A N 1
ATOM 660 C CA . ASN A 1 89 ? 0.656 -2.197 -5.004 1 97.5 89 ASN A CA 1
ATOM 661 C C . ASN A 1 89 ? 2.146 -2.047 -5.297 1 97.5 89 ASN A C 1
ATOM 663 O O . ASN A 1 89 ? 2.75 -2.914 -5.934 1 97.5 89 ASN A O 1
ATOM 667 N N . ASP A 1 90 ? 2.701 -0.964 -4.863 1 96.44 90 ASP A N 1
ATOM 668 C CA . ASP A 1 90 ? 4.129 -0.772 -5.098 1 96.44 90 ASP A CA 1
ATOM 669 C C . ASP A 1 90 ? 4.957 -1.776 -4.297 1 96.44 90 ASP A C 1
ATOM 671 O O . ASP A 1 90 ? 4.434 -2.459 -3.416 1 96.44 90 ASP A O 1
ATOM 675 N N . VAL A 1 91 ? 6.23 -1.82 -4.594 1 97.44 91 VAL A N 1
ATOM 676 C CA . VAL A 1 91 ? 7.121 -2.887 -4.148 1 97.44 91 VAL A CA 1
ATOM 677 C C . VAL A 1 91 ? 7.344 -2.779 -2.643 1 97.44 91 VAL A C 1
ATOM 679 O O . VAL A 1 91 ? 7.531 -3.793 -1.963 1 97.44 91 VAL A O 1
ATOM 682 N N . PHE A 1 92 ? 7.309 -1.562 -2.043 1 96.25 92 PHE A N 1
ATOM 683 C CA . PHE A 1 92 ? 7.523 -1.385 -0.612 1 96.25 92 PHE A CA 1
ATOM 684 C C . PHE A 1 92 ? 6.324 -1.893 0.181 1 96.25 92 PHE A C 1
ATOM 686 O O . PHE A 1 92 ? 6.488 -2.541 1.216 1 96.25 92 PHE A O 1
ATOM 693 N N . VAL A 1 93 ? 5.141 -1.642 -0.332 1 96.5 93 VAL A N 1
ATOM 694 C CA . VAL A 1 93 ? 3.918 -2.15 0.284 1 96.5 93 VAL A CA 1
ATOM 695 C C . VAL A 1 93 ? 3.898 -3.676 0.208 1 96.5 93 VAL A C 1
ATOM 697 O O . VAL A 1 93 ? 3.57 -4.348 1.188 1 96.5 93 VAL A O 1
ATOM 700 N N . GLN A 1 94 ? 4.258 -4.184 -0.912 1 97.31 94 GLN A N 1
ATOM 701 C CA . GLN A 1 94 ? 4.309 -5.633 -1.073 1 97.31 94 GLN A CA 1
ATOM 702 C C . GLN A 1 94 ? 5.258 -6.27 -0.06 1 97.31 94 GLN A C 1
ATOM 704 O O . GLN A 1 94 ? 4.914 -7.262 0.581 1 97.31 94 GLN A O 1
ATOM 709 N N . ALA A 1 95 ? 6.441 -5.691 0.058 1 95.94 95 ALA A N 1
ATOM 710 C CA . ALA A 1 95 ? 7.422 -6.207 1.009 1 95.94 95 ALA A CA 1
ATOM 711 C C . ALA A 1 95 ? 6.895 -6.125 2.438 1 95.94 95 ALA A C 1
ATOM 713 O O . ALA A 1 95 ? 7.066 -7.059 3.225 1 95.94 95 ALA A O 1
ATOM 714 N N . ALA A 1 96 ? 6.289 -5.039 2.736 1 94.69 96 ALA A N 1
ATOM 715 C CA . ALA A 1 96 ? 5.727 -4.855 4.07 1 94.69 96 ALA A CA 1
ATOM 716 C C . ALA A 1 96 ? 4.633 -5.883 4.352 1 94.69 96 ALA A C 1
ATOM 718 O O . ALA A 1 96 ? 4.535 -6.41 5.461 1 94.69 96 ALA A O 1
ATOM 719 N N . TRP A 1 97 ? 3.789 -6.133 3.336 1 95.81 97 TRP A N 1
ATOM 720 C CA . TRP A 1 97 ? 2.703 -7.098 3.477 1 95.81 97 TRP A CA 1
ATOM 721 C C . TRP A 1 97 ? 3.252 -8.5 3.734 1 95.81 97 TRP A C 1
ATOM 723 O O . TRP A 1 97 ? 2.805 -9.188 4.656 1 95.81 97 TRP A O 1
ATOM 733 N N . GLY A 1 98 ? 4.246 -8.914 2.967 1 96.06 98 GLY A N 1
ATOM 734 C CA . GLY A 1 98 ? 4.887 -10.203 3.184 1 96.06 98 GLY A CA 1
ATOM 735 C C . GLY A 1 98 ? 5.496 -10.336 4.566 1 96.06 98 GLY A C 1
ATOM 736 O O . GLY A 1 98 ? 5.352 -11.375 5.215 1 96.06 98 GLY A O 1
ATOM 737 N N . LYS A 1 99 ? 6.168 -9.258 4.961 1 93.75 99 LYS A N 1
ATOM 738 C CA . LYS A 1 99 ? 6.758 -9.25 6.297 1 93.75 99 LYS A CA 1
ATOM 739 C C . LYS A 1 99 ? 5.684 -9.398 7.371 1 93.75 99 LYS A C 1
ATOM 741 O O . LYS A 1 99 ? 5.836 -10.195 8.305 1 93.75 99 LYS A O 1
ATOM 746 N N . HIS A 1 100 ? 4.605 -8.68 7.207 1 92.44 100 HIS A N 1
ATOM 747 C CA . HIS A 1 100 ? 3.516 -8.727 8.172 1 92.44 100 HIS A CA 1
ATOM 748 C C . HIS A 1 100 ? 2.936 -10.133 8.273 1 92.44 100 HIS A C 1
ATOM 750 O O . HIS A 1 100 ? 2.566 -10.586 9.359 1 92.44 100 HIS A O 1
ATOM 756 N N . LEU A 1 101 ? 2.846 -10.828 7.215 1 94.44 101 LEU A N 1
ATOM 757 C CA . LEU A 1 101 ? 2.234 -12.156 7.176 1 94.44 101 LEU A CA 1
ATOM 758 C C . LEU A 1 101 ? 3.246 -13.234 7.555 1 94.44 101 LEU A C 1
ATOM 760 O O . LEU A 1 101 ? 2.9 -14.414 7.637 1 94.44 101 LEU A O 1
ATOM 764 N N . GLY A 1 102 ? 4.52 -12.852 7.684 1 94.25 102 GLY A N 1
ATOM 765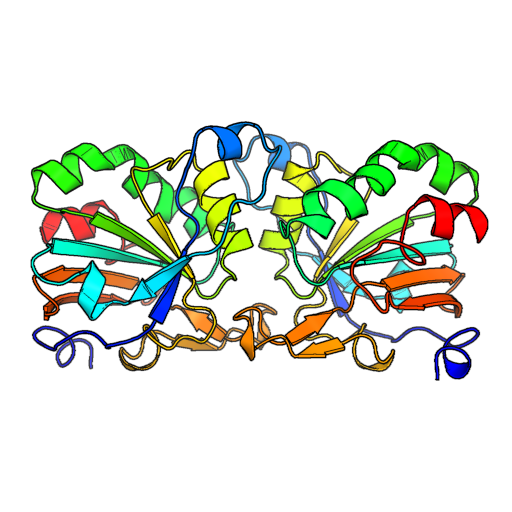 C CA . GLY A 1 102 ? 5.555 -13.797 8.078 1 94.25 102 GLY A CA 1
ATOM 766 C C . GLY A 1 102 ? 5.984 -14.719 6.957 1 94.25 102 GLY A C 1
ATOM 767 O O . GLY A 1 102 ? 6.332 -15.875 7.195 1 94.25 102 GLY A O 1
ATOM 768 N N . ALA A 1 103 ? 5.961 -14.195 5.719 1 96.5 103 ALA A N 1
ATOM 769 C CA . ALA A 1 103 ? 6.262 -15.031 4.559 1 96.5 103 ALA A CA 1
ATOM 770 C C . ALA A 1 103 ? 7.754 -15.352 4.488 1 96.5 103 ALA A C 1
ATOM 772 O O . ALA A 1 103 ? 8.148 -16.406 3.982 1 96.5 103 ALA A O 1
ATOM 773 N N . ARG A 1 104 ? 8.594 -14.477 4.945 1 94.38 104 ARG A N 1
ATOM 774 C CA . ARG A 1 104 ? 10.047 -14.625 4.84 1 94.38 104 ARG A CA 1
ATOM 775 C C . ARG A 1 104 ? 10.461 -14.984 3.418 1 94.38 104 ARG A C 1
ATOM 777 O O . ARG A 1 104 ? 10.07 -14.312 2.463 1 94.38 104 ARG A O 1
ATOM 784 N N . ASP A 1 105 ? 11.188 -15.992 3.213 1 94.19 105 ASP A N 1
ATOM 785 C CA . ASP A 1 105 ? 11.664 -16.328 1.874 1 94.19 105 ASP A CA 1
ATOM 786 C C . ASP A 1 105 ? 10.797 -17.422 1.247 1 94.19 105 ASP A C 1
ATOM 788 O O . ASP A 1 105 ? 11.125 -17.953 0.182 1 94.19 105 ASP A O 1
ATOM 792 N N . ASP A 1 106 ? 9.734 -17.766 1.874 1 97 106 ASP A N 1
ATOM 793 C CA . ASP A 1 106 ? 8.875 -18.859 1.427 1 97 106 ASP A CA 1
ATOM 794 C C . ASP A 1 106 ? 8 -18.438 0.256 1 97 106 ASP A C 1
ATOM 796 O O . ASP A 1 106 ? 7.777 -19.203 -0.681 1 97 106 ASP A O 1
ATOM 800 N N . VAL A 1 107 ? 7.43 -17.266 0.348 1 98.25 107 VAL A N 1
ATOM 801 C CA . VAL A 1 107 ? 6.559 -16.688 -0.671 1 98.25 107 VAL A CA 1
ATOM 802 C C . VAL A 1 107 ? 7.066 -15.305 -1.062 1 98.25 107 VAL A C 1
ATOM 804 O O . VAL A 1 107 ? 7.359 -14.477 -0.195 1 98.25 107 VAL A O 1
ATOM 807 N N . LEU A 1 108 ? 7.266 -15.062 -2.303 1 98.25 108 LEU A N 1
ATOM 808 C CA . LEU A 1 108 ? 7.758 -13.773 -2.775 1 98.25 108 LEU A CA 1
ATOM 809 C C . LEU A 1 108 ? 6.602 -12.844 -3.133 1 98.25 108 LEU A C 1
ATOM 811 O O . LEU A 1 108 ? 5.699 -13.234 -3.877 1 98.25 108 LEU A O 1
ATOM 815 N N . PHE A 1 109 ? 6.625 -11.711 -2.574 1 98.5 109 PHE A N 1
ATOM 816 C CA . PHE A 1 109 ? 5.613 -10.703 -2.869 1 98.5 109 PHE A CA 1
ATOM 817 C C . PHE A 1 109 ? 6.094 -9.766 -3.971 1 98.5 109 PHE A C 1
ATOM 819 O O . PHE A 1 109 ? 7.074 -9.039 -3.793 1 98.5 109 PHE A O 1
ATOM 826 N N . VAL A 1 110 ? 5.387 -9.734 -5.098 1 98.69 110 VAL A N 1
ATOM 827 C CA . VAL A 1 110 ? 5.844 -9.086 -6.32 1 98.69 110 VAL A CA 1
ATOM 828 C C . VAL A 1 110 ? 4.871 -7.973 -6.711 1 98.69 110 VAL A C 1
ATOM 830 O O . VAL A 1 110 ? 3.656 -8.125 -6.566 1 98.69 110 VAL A O 1
ATOM 833 N N . SER A 1 111 ? 5.426 -6.91 -7.164 1 98.44 111 SER A N 1
ATOM 834 C CA . SER A 1 111 ? 4.645 -5.758 -7.594 1 98.44 111 SER A CA 1
ATOM 835 C C . SER A 1 111 ? 4.441 -5.758 -9.109 1 98.44 111 SER A C 1
ATOM 837 O O . SER A 1 111 ? 5.414 -5.734 -9.867 1 98.44 111 SER A O 1
ATOM 839 N N . ASP A 1 112 ? 3.227 -5.816 -9.523 1 97.94 112 ASP A N 1
ATOM 840 C CA . ASP A 1 112 ? 2.783 -5.559 -10.891 1 97.94 112 ASP A CA 1
ATOM 841 C C . ASP A 1 112 ? 2.125 -4.184 -11 1 97.94 112 ASP A C 1
ATOM 843 O O . ASP A 1 112 ? 0.988 -4.07 -11.461 1 97.94 112 ASP A O 1
ATOM 847 N N . SER A 1 113 ? 2.834 -3.141 -10.625 1 95.25 113 SER A N 1
ATOM 848 C CA . SER A 1 113 ? 2.299 -1.808 -10.375 1 95.25 113 SER A CA 1
ATOM 849 C C . SER A 1 113 ? 1.66 -1.222 -11.625 1 95.25 113 SER A C 1
ATOM 851 O O . SER A 1 113 ? 0.667 -0.497 -11.547 1 95.25 113 SER A O 1
ATOM 853 N N . ASN A 1 114 ? 2.162 -1.504 -12.758 1 93.81 114 ASN A N 1
ATOM 854 C CA . ASN A 1 114 ? 1.636 -0.976 -14.008 1 93.81 114 ASN A CA 1
ATOM 855 C C . ASN A 1 114 ? 0.75 -1.995 -14.719 1 93.81 114 ASN A C 1
ATOM 857 O O . ASN A 1 114 ? 0.321 -1.77 -15.852 1 93.81 114 ASN A O 1
ATOM 861 N N . LEU A 1 115 ? 0.546 -3.133 -14.117 1 97.31 115 LEU A N 1
ATOM 862 C CA . LEU A 1 115 ? -0.324 -4.203 -14.594 1 97.31 115 LEU A CA 1
ATOM 863 C C . LEU A 1 115 ? 0.172 -4.754 -15.922 1 97.31 115 LEU A C 1
ATOM 865 O O . LEU A 1 115 ? -0.629 -5.129 -16.781 1 97.31 115 LEU A O 1
ATOM 869 N N . GLU A 1 116 ? 1.479 -4.727 -16.062 1 97.31 116 GLU A N 1
ATOM 870 C CA . GLU A 1 116 ? 2.068 -5.203 -17.312 1 97.31 116 GLU A CA 1
ATOM 871 C C . GLU A 1 116 ? 1.938 -6.719 -17.438 1 97.31 116 GLU A C 1
ATOM 873 O O . GLU A 1 116 ? 1.948 -7.258 -18.547 1 97.31 116 GLU A O 1
ATOM 878 N N . PHE A 1 117 ? 1.862 -7.438 -16.391 1 98.44 117 PHE A N 1
ATOM 879 C CA . PHE A 1 117 ? 1.7 -8.883 -16.406 1 98.44 117 PHE A CA 1
ATOM 880 C C . PHE A 1 117 ? 0.225 -9.266 -16.453 1 98.44 117 PHE A C 1
ATOM 882 O O . PHE A 1 117 ? -0.188 -10.07 -17.281 1 98.44 117 PHE A O 1
ATOM 889 N N . SER A 1 118 ? -0.604 -8.664 -15.625 1 98.38 118 SER A N 1
ATOM 890 C CA . SER A 1 118 ? -1.977 -9.102 -15.391 1 98.38 118 SER A CA 1
ATOM 891 C C . SER A 1 118 ? -2.91 -8.609 -16.484 1 98.38 118 SER A C 1
ATOM 893 O O . SER A 1 118 ? -3.863 -9.297 -16.859 1 98.38 118 SER A O 1
ATOM 895 N N . LYS A 1 119 ? -2.67 -7.422 -17 1 97.62 119 LYS A N 1
ATOM 896 C CA . LYS A 1 119 ? -3.584 -6.82 -17.969 1 97.62 119 LYS A CA 1
ATOM 897 C C . LYS A 1 119 ? -3.674 -7.66 -19.234 1 97.62 119 LYS A C 1
ATOM 899 O O . LYS A 1 119 ? -4.77 -7.973 -19.703 1 97.62 119 LYS A O 1
ATOM 904 N N . PRO A 1 120 ? -2.512 -8.109 -19.844 1 97.19 120 PRO A N 1
ATOM 905 C CA . PRO A 1 120 ? -2.605 -8.945 -21.047 1 97.19 120 PRO A CA 1
ATOM 906 C C . PRO A 1 120 ? -3.334 -10.266 -20.797 1 97.19 120 PRO A C 1
ATOM 908 O O . PRO A 1 120 ? -3.787 -10.914 -21.734 1 97.19 120 PRO A O 1
ATOM 911 N N . LEU A 1 121 ? -3.439 -10.695 -19.578 1 97.19 121 LEU A N 1
ATOM 912 C CA . LEU A 1 121 ? -4.129 -11.93 -19.234 1 97.19 121 LEU A CA 1
ATOM 913 C C . LEU A 1 121 ? -5.605 -11.672 -18.953 1 97.19 121 LEU A C 1
ATOM 915 O O . LEU A 1 121 ? -6.332 -12.578 -18.547 1 97.19 121 LEU A O 1
ATOM 919 N N . GLY A 1 122 ? -5.992 -10.453 -19.125 1 96.38 122 GLY A N 1
ATOM 920 C CA . GLY A 1 122 ? -7.375 -10.078 -18.875 1 96.38 122 GLY A CA 1
ATOM 921 C C . GLY A 1 122 ? -7.719 -10.008 -17.391 1 96.38 122 GLY A C 1
ATOM 922 O O . GLY A 1 122 ? -8.883 -10.156 -17.016 1 96.38 122 GLY A O 1
ATOM 923 N N . ALA A 1 123 ? -6.73 -9.836 -16.562 1 97.69 123 ALA A N 1
ATOM 924 C CA . ALA A 1 123 ? -6.918 -9.938 -15.109 1 97.69 123 ALA A CA 1
ATOM 925 C C . ALA A 1 123 ? -6.645 -8.602 -14.43 1 97.69 123 ALA A C 1
ATOM 927 O O . ALA A 1 123 ? -6.016 -8.555 -13.367 1 97.69 123 ALA A O 1
ATOM 928 N N . ALA A 1 124 ? -7.047 -7.543 -15.039 1 97.38 124 ALA A N 1
ATOM 929 C CA . ALA A 1 124 ? -6.977 -6.203 -14.461 1 97.38 124 ALA A CA 1
ATOM 930 C C . ALA A 1 124 ? -8.367 -5.664 -14.148 1 97.38 124 ALA A C 1
ATOM 932 O O . ALA A 1 124 ? -9.32 -5.914 -14.891 1 97.38 124 ALA A O 1
ATOM 933 N N . LEU A 1 125 ? -8.484 -4.984 -13.062 1 96.25 125 LEU A N 1
ATOM 934 C CA . LEU A 1 125 ? -9.719 -4.363 -12.602 1 96.25 125 LEU A CA 1
ATOM 935 C C . LEU A 1 125 ? -9.555 -2.854 -12.469 1 96.25 125 LEU A C 1
ATOM 937 O O . LEU A 1 125 ? -8.492 -2.373 -12.07 1 96.25 125 LEU A O 1
ATOM 941 N N . ASP A 1 126 ? -10.602 -2.182 -12.836 1 95.19 126 ASP A N 1
ATOM 942 C CA . ASP A 1 126 ? -10.664 -0.76 -12.516 1 95.19 126 ASP A CA 1
ATOM 943 C C . ASP A 1 126 ? -11.477 -0.522 -11.242 1 95.19 126 ASP A C 1
ATOM 945 O O . ASP A 1 126 ? -12.711 -0.562 -11.266 1 95.19 126 ASP A O 1
ATOM 949 N N . LEU A 1 127 ? -10.789 -0.261 -10.156 1 93.38 127 LEU A N 1
ATOM 950 C CA . LEU A 1 127 ? -11.43 -0.029 -8.859 1 93.38 127 LEU A CA 1
ATOM 951 C C . LEU A 1 127 ? -11.281 1.429 -8.438 1 93.38 127 LEU A C 1
ATOM 953 O O . LEU A 1 127 ? -11.242 1.732 -7.242 1 93.38 127 LEU A O 1
ATOM 957 N N . SER A 1 128 ? -11.125 2.312 -9.367 1 89.94 128 SER A N 1
ATOM 958 C CA . SER A 1 128 ? -10.969 3.736 -9.086 1 89.94 128 SER A CA 1
ATOM 959 C C . SER A 1 128 ? -12.164 4.285 -8.32 1 89.94 128 SER A C 1
ATOM 961 O O . SER A 1 128 ? -12.016 5.145 -7.445 1 89.94 128 SER A O 1
ATOM 963 N N . ALA A 1 129 ? -13.359 3.779 -8.609 1 88.94 129 ALA A N 1
ATOM 964 C CA . ALA A 1 129 ? -14.57 4.234 -7.938 1 88.94 129 ALA A CA 1
ATOM 965 C C . ALA A 1 129 ? -14.539 3.895 -6.453 1 88.94 129 ALA A C 1
ATOM 967 O O . ALA A 1 129 ? -15.234 4.52 -5.648 1 88.94 129 ALA A O 1
ATOM 968 N N . HIS A 1 130 ? -13.688 2.934 -6.102 1 87.81 130 HIS A N 1
ATOM 969 C CA . HIS A 1 130 ? -13.562 2.51 -4.711 1 87.81 130 HIS A CA 1
ATOM 970 C C . HIS A 1 130 ? -12.297 3.066 -4.074 1 87.81 130 HIS A C 1
ATOM 972 O O . HIS A 1 130 ? -11.875 2.605 -3.012 1 87.81 130 HIS A O 1
ATOM 978 N N . GLY A 1 131 ? -11.609 3.928 -4.82 1 88.5 131 GLY A N 1
ATOM 979 C CA . GLY A 1 131 ? -10.422 4.574 -4.289 1 88.5 131 GLY A CA 1
ATOM 980 C C . GLY A 1 131 ? -9.188 3.686 -4.336 1 88.5 131 GLY A C 1
ATOM 981 O O . GLY A 1 131 ? -8.219 3.926 -3.617 1 88.5 131 GLY A O 1
ATOM 982 N N . MET A 1 132 ? -9.211 2.641 -5.152 1 91.75 132 MET A N 1
ATOM 983 C CA . MET A 1 132 ? -8.094 1.697 -5.176 1 91.75 132 MET A CA 1
ATOM 984 C C . MET A 1 132 ? -7.316 1.807 -6.484 1 91.75 132 MET A C 1
ATOM 986 O O . MET A 1 132 ? -6.234 1.229 -6.621 1 91.75 132 MET A O 1
ATOM 990 N N . GLY A 1 133 ? -7.918 2.598 -7.484 1 91.69 133 GLY A N 1
ATOM 991 C CA . GLY A 1 133 ? -7.273 2.678 -8.781 1 91.69 133 GLY A CA 1
ATOM 992 C C . GLY A 1 133 ? -7.379 1.393 -9.586 1 91.69 133 GLY A C 1
ATOM 993 O O . GLY A 1 133 ? -8.352 0.65 -9.453 1 91.69 133 GLY A O 1
ATOM 994 N N . HIS A 1 134 ? -6.449 1.254 -10.539 1 94.75 134 HIS A N 1
ATOM 995 C CA . HIS A 1 134 ? -6.383 0.015 -11.312 1 94.75 134 HIS A CA 1
ATOM 996 C C . HIS A 1 134 ? -5.629 -1.068 -10.547 1 94.75 134 HIS A C 1
ATOM 998 O O . HIS A 1 134 ? -4.539 -0.822 -10.023 1 94.75 134 HIS A O 1
ATOM 1004 N N . ARG A 1 135 ? -6.25 -2.248 -10.5 1 97.5 135 ARG A N 1
ATOM 1005 C CA . ARG A 1 135 ? -5.738 -3.318 -9.656 1 97.5 135 ARG A CA 1
ATOM 1006 C C . ARG A 1 135 ? -5.75 -4.656 -10.391 1 97.5 135 ARG A C 1
ATOM 1008 O O . ARG A 1 135 ? -6.449 -4.812 -11.391 1 97.5 135 ARG A O 1
ATOM 1015 N N . THR A 1 136 ? -4.957 -5.562 -9.922 1 98.19 136 THR A N 1
ATOM 1016 C CA . THR A 1 136 ? -5.086 -6.949 -10.352 1 98.19 136 THR A CA 1
ATOM 1017 C C . THR A 1 136 ? -6.414 -7.539 -9.891 1 98.19 136 THR A C 1
ATOM 1019 O O . THR A 1 136 ? -6.891 -7.223 -8.797 1 98.19 136 THR A O 1
ATOM 1022 N N . ALA A 1 137 ? -6.961 -8.375 -10.711 1 97.56 137 ALA A N 1
ATOM 1023 C CA . ALA A 1 137 ? -8.07 -9.203 -10.25 1 97.56 137 ALA A CA 1
ATOM 1024 C C . ALA A 1 137 ? -7.586 -10.242 -9.242 1 97.56 137 ALA A C 1
ATOM 1026 O O . ALA A 1 137 ? -6.383 -10.422 -9.055 1 97.56 137 ALA A O 1
ATOM 1027 N N . ARG A 1 138 ? -8.586 -10.805 -8.594 1 98.06 138 ARG A N 1
ATOM 1028 C CA . ARG A 1 138 ? -8.242 -11.953 -7.758 1 98.06 138 ARG A CA 1
ATOM 1029 C C . ARG A 1 138 ? -8.164 -13.234 -8.586 1 98.06 138 ARG A C 1
ATOM 1031 O O . ARG A 1 138 ? -9.188 -13.719 -9.078 1 98.06 138 ARG A O 1
ATOM 1038 N N . TYR A 1 139 ? -6.941 -13.758 -8.75 1 98.25 139 TYR A N 1
ATOM 1039 C CA . TYR A 1 139 ? -6.805 -14.938 -9.594 1 98.25 139 TYR A CA 1
ATOM 1040 C C . TYR A 1 139 ? -5.637 -15.805 -9.133 1 98.25 139 TYR A C 1
ATOM 1042 O O . TYR A 1 139 ? -4.848 -15.391 -8.273 1 98.25 139 TYR A O 1
ATOM 1050 N N . ALA A 1 140 ? -5.578 -17 -9.617 1 98.62 140 ALA A N 1
ATOM 1051 C CA . ALA A 1 140 ? -4.445 -17.906 -9.461 1 98.62 140 ALA A CA 1
ATOM 1052 C C . ALA A 1 140 ? -3.984 -18.453 -10.805 1 98.62 140 ALA A C 1
ATOM 1054 O O . ALA A 1 140 ? -4.789 -18.609 -11.727 1 98.62 140 ALA A O 1
ATOM 1055 N N . ALA A 1 141 ? -2.756 -18.656 -10.898 1 98.69 141 ALA A N 1
ATOM 1056 C CA . ALA A 1 141 ? -2.154 -19.266 -12.078 1 98.69 141 ALA A CA 1
ATOM 1057 C C . ALA A 1 141 ? -1.065 -20.266 -11.688 1 98.69 141 ALA A C 1
ATOM 1059 O O . ALA A 1 141 ? -0.362 -20.062 -10.695 1 98.69 141 ALA A O 1
ATOM 1060 N N . ILE A 1 142 ? -0.994 -21.297 -12.391 1 98.81 142 ILE A N 1
ATOM 1061 C CA . ILE A 1 142 ? 0.149 -22.203 -12.383 1 98.81 142 ILE A CA 1
ATOM 1062 C C . ILE A 1 142 ? 0.899 -22.109 -13.703 1 98.81 142 ILE A C 1
ATOM 1064 O O . ILE A 1 142 ? 0.319 -22.328 -14.773 1 98.81 142 ILE A O 1
ATOM 1068 N N . VAL A 1 143 ? 2.113 -21.703 -13.609 1 98.75 143 VAL A N 1
ATOM 1069 C CA . VAL A 1 143 ? 2.969 -21.547 -14.781 1 98.75 143 VAL A CA 1
ATOM 1070 C C . VAL A 1 143 ? 4.082 -22.578 -14.758 1 98.75 143 VAL A C 1
ATOM 1072 O O . VAL A 1 143 ? 4.816 -22.703 -13.773 1 98.75 143 VAL A O 1
ATOM 1075 N N . ASN A 1 144 ? 4.18 -23.344 -15.781 1 98.69 144 ASN A N 1
ATOM 1076 C CA . ASN A 1 144 ? 5.23 -24.328 -15.953 1 98.69 144 ASN A CA 1
ATOM 1077 C C . ASN A 1 144 ? 6.113 -24.016 -17.156 1 98.69 144 ASN A C 1
ATOM 1079 O O . ASN A 1 144 ? 5.688 -24.172 -18.297 1 98.69 144 ASN A O 1
ATOM 1083 N N . ASP A 1 145 ? 7.395 -23.594 -16.859 1 98.56 145 ASP A N 1
ATOM 1084 C CA . ASP A 1 145 ? 8.32 -23.234 -17.922 1 98.56 145 ASP A CA 1
ATOM 1085 C C . ASP A 1 145 ? 7.699 -22.219 -18.875 1 98.56 145 ASP A C 1
ATOM 1087 O O . ASP A 1 145 ? 7.621 -22.469 -20.094 1 98.56 145 ASP A O 1
ATOM 1091 N N . LEU A 1 146 ? 7.105 -21.219 -18.328 1 98.56 146 LEU A N 1
ATOM 1092 C CA . LEU A 1 146 ? 6.582 -20.031 -19 1 98.56 146 LEU A CA 1
ATOM 1093 C C . LEU A 1 146 ? 5.223 -20.312 -19.641 1 98.56 146 LEU A C 1
ATOM 1095 O O . LEU A 1 146 ? 4.586 -19.406 -20.188 1 98.56 146 LEU A O 1
ATOM 1099 N N . LYS A 1 147 ? 4.758 -21.531 -19.469 1 98.5 147 LYS A N 1
ATOM 1100 C CA . LYS A 1 147 ? 3.455 -21.875 -20.031 1 98.5 147 LYS A CA 1
ATOM 1101 C C . LYS A 1 147 ? 2.387 -21.922 -18.938 1 98.5 147 LYS A C 1
ATOM 1103 O O . LYS A 1 147 ? 2.625 -22.469 -17.844 1 98.5 147 LYS A O 1
ATOM 1108 N N . VAL A 1 148 ? 1.257 -21.391 -19.234 1 98.62 148 VAL A N 1
ATOM 1109 C CA . VAL A 1 148 ? 0.155 -21.375 -18.281 1 98.62 148 VAL A CA 1
ATOM 1110 C C . VAL A 1 148 ? -0.524 -22.734 -18.25 1 98.62 148 VAL A C 1
ATOM 1112 O O . VAL A 1 148 ? -1.009 -23.219 -19.281 1 98.62 148 VAL A O 1
ATOM 1115 N N . GLU A 1 149 ? -0.606 -23.312 -17.109 1 98.25 149 GLU A N 1
ATOM 1116 C CA . GLU A 1 149 ? -1.285 -24.594 -16.953 1 98.25 149 GLU A CA 1
ATOM 1117 C C . GLU A 1 149 ? -2.639 -24.422 -16.266 1 98.25 149 GLU A C 1
ATOM 1119 O O . GLU A 1 149 ? -3.533 -25.25 -16.438 1 98.25 149 GLU A O 1
ATOM 1124 N N . TYR A 1 150 ? -2.742 -23.469 -15.539 1 98.31 150 TYR A N 1
ATOM 1125 C CA . TYR A 1 150 ? -3.963 -23.125 -14.82 1 98.31 150 TYR A CA 1
ATOM 1126 C C . TYR A 1 150 ? -4.102 -21.609 -14.68 1 98.31 150 TYR A C 1
ATOM 1128 O O . TYR A 1 150 ? -3.121 -20.906 -14.414 1 98.31 150 TYR A O 1
ATOM 1136 N N . PHE A 1 151 ? -5.23 -21.125 -14.977 1 98.38 151 PHE A N 1
ATOM 1137 C CA . PHE A 1 151 ? -5.52 -19.703 -14.82 1 98.38 151 PHE A CA 1
ATOM 1138 C C . PHE A 1 151 ? -7.012 -19.484 -14.609 1 98.38 151 PHE A C 1
ATOM 1140 O O . PHE A 1 151 ? -7.816 -19.734 -15.5 1 98.38 151 PHE A O 1
ATOM 1147 N N . GLU A 1 152 ? -7.359 -19.031 -13.453 1 97.62 152 GLU A N 1
ATOM 1148 C CA . GLU A 1 152 ? -8.758 -18.75 -13.148 1 97.62 152 GLU A CA 1
ATOM 1149 C C . GLU A 1 152 ? -8.891 -17.469 -12.32 1 97.62 152 GLU A C 1
ATOM 1151 O O . GLU A 1 152 ? -8.094 -17.234 -11.414 1 97.62 152 GLU A O 1
ATOM 1156 N N . ILE A 1 153 ? -9.852 -16.688 -12.672 1 97.5 153 ILE A N 1
ATOM 1157 C CA . ILE A 1 153 ? -10.164 -15.43 -11.992 1 97.5 153 ILE A CA 1
ATOM 1158 C C . ILE A 1 153 ? -11.406 -15.602 -11.125 1 97.5 153 ILE A C 1
ATOM 1160 O O . ILE A 1 153 ? -12.414 -16.156 -11.578 1 97.5 153 ILE A O 1
ATOM 1164 N N . GLU A 1 154 ? -11.305 -15.156 -9.898 1 97.19 154 GLU A N 1
ATOM 1165 C CA . GLU A 1 154 ? -12.484 -15.195 -9.039 1 97.19 154 GLU A CA 1
ATOM 1166 C C . GLU A 1 154 ? -13.617 -14.344 -9.609 1 97.19 154 GLU A C 1
ATOM 1168 O O . GLU A 1 154 ? -13.383 -13.234 -10.094 1 97.19 154 GLU A O 1
ATOM 1173 N N . GLN A 1 155 ? -14.828 -14.836 -9.586 1 90.94 155 GLN A N 1
ATOM 1174 C CA . GLN A 1 155 ? -15.977 -14.109 -10.117 1 90.94 155 GLN A CA 1
ATOM 1175 C C . GLN A 1 155 ? -16.797 -13.469 -8.992 1 90.94 155 GLN A C 1
ATOM 1177 O O . GLN A 1 155 ? -17.594 -12.57 -9.242 1 90.94 155 GLN A O 1
ATOM 1182 N N . GLY A 1 156 ? -16.562 -13.797 -7.77 1 83.31 156 GLY A N 1
ATOM 1183 C CA . GLY A 1 156 ? -17.312 -13.266 -6.637 1 83.31 156 GLY A CA 1
ATOM 1184 C C . GLY A 1 156 ? -16.438 -12.992 -5.426 1 83.31 156 GLY A C 1
ATOM 1185 O O . GLY A 1 156 ? -15.227 -12.758 -5.562 1 83.31 156 GLY A O 1
ATOM 1186 N N . LYS A 1 157 ? -17.141 -12.961 -4.363 1 80.5 157 LYS A N 1
ATOM 1187 C CA . LYS A 1 157 ? -16.453 -12.609 -3.125 1 80.5 157 LYS A CA 1
ATOM 1188 C C . LYS A 1 157 ? -15.773 -13.82 -2.508 1 80.5 157 LYS A C 1
ATOM 1190 O O . LYS A 1 157 ? -14.859 -13.68 -1.689 1 80.5 157 LYS A O 1
ATOM 1195 N N . ASP A 1 158 ? -16.172 -14.969 -2.939 1 88.06 158 ASP A N 1
ATOM 1196 C CA . ASP A 1 158 ? -15.648 -16.203 -2.34 1 88.06 158 ASP A CA 1
ATOM 1197 C C . ASP A 1 158 ? -14.344 -16.625 -3 1 88.06 158 ASP A C 1
ATOM 1199 O O . ASP A 1 158 ? -14.062 -16.25 -4.141 1 88.06 158 ASP A O 1
ATOM 1203 N N . LEU A 1 159 ? -13.578 -17.359 -2.252 1 95.88 159 LEU A N 1
ATOM 1204 C CA . LEU A 1 159 ? -12.344 -17.969 -2.744 1 95.88 159 LEU A CA 1
ATOM 1205 C C . LEU A 1 159 ? -12.594 -19.375 -3.279 1 95.88 159 LEU A C 1
ATOM 1207 O O . LEU A 1 159 ? -12.555 -20.344 -2.523 1 95.88 159 LEU A O 1
ATOM 1211 N N . GLU A 1 160 ? -12.805 -19.438 -4.562 1 95.19 160 GLU A N 1
ATOM 1212 C CA . GLU A 1 160 ? -13.188 -20.719 -5.148 1 95.19 160 GLU A CA 1
ATOM 1213 C C . GLU A 1 160 ? -12.07 -21.281 -6.035 1 95.19 160 GLU A C 1
ATOM 1215 O O . GLU A 1 160 ? -11.773 -22.469 -5.996 1 95.19 160 GLU A O 1
ATOM 1220 N N . VAL A 1 161 ? -11.578 -20.438 -6.766 1 96.94 161 VAL A N 1
ATOM 1221 C CA . VAL A 1 161 ? -10.695 -20.953 -7.805 1 96.94 161 VAL A CA 1
ATOM 1222 C C . VAL A 1 161 ? -9.266 -20.484 -7.539 1 96.94 161 VAL A C 1
ATOM 1224 O O . VAL A 1 161 ? -8.312 -20.984 -8.148 1 96.94 161 VAL A O 1
ATOM 1227 N N . SER A 1 162 ? -9.078 -19.531 -6.598 1 98.19 162 SER A N 1
ATOM 1228 C CA . SER A 1 162 ? -7.738 -19 -6.352 1 98.19 162 SER A CA 1
ATOM 1229 C C . SER A 1 162 ? -7.234 -19.391 -4.965 1 98.19 162 SER A C 1
ATOM 1231 O O . SER A 1 162 ? -6.137 -19 -4.566 1 98.19 162 SER A O 1
ATOM 1233 N N . SER A 1 163 ? -8.023 -20.203 -4.238 1 98.19 163 SER A N 1
ATOM 1234 C CA . SER A 1 163 ? -7.602 -20.641 -2.914 1 98.19 163 SER A CA 1
ATOM 1235 C C . SER A 1 163 ? -6.43 -21.625 -3.004 1 98.19 163 SER A C 1
ATOM 1237 O O . SER A 1 163 ? -6.16 -22.172 -4.07 1 98.19 163 SER A O 1
ATOM 1239 N N . VAL A 1 164 ? -5.738 -21.75 -1.844 1 98.56 164 VAL A N 1
ATOM 1240 C CA . VAL A 1 164 ? -4.602 -22.672 -1.811 1 98.56 164 VAL A CA 1
ATOM 1241 C C . VAL A 1 164 ? -5.07 -24.094 -2.123 1 98.56 164 VAL A C 1
ATOM 1243 O O . VAL A 1 164 ? -4.383 -24.828 -2.826 1 98.56 164 VAL A O 1
ATOM 1246 N N . ASP A 1 165 ? -6.246 -24.422 -1.657 1 98.19 165 ASP A N 1
ATOM 1247 C CA . ASP A 1 165 ? -6.77 -25.766 -1.9 1 98.19 165 ASP A CA 1
ATOM 1248 C C . ASP A 1 165 ? -7.082 -25.969 -3.381 1 98.19 165 ASP A C 1
ATOM 1250 O O . ASP A 1 165 ? -6.832 -27.047 -3.928 1 98.19 165 ASP A O 1
ATOM 1254 N N . ALA A 1 166 ? -7.688 -24.969 -3.971 1 98.06 166 ALA A N 1
ATOM 1255 C CA . ALA A 1 166 ? -7.961 -25.062 -5.402 1 98.06 166 ALA A CA 1
ATOM 1256 C C . ALA A 1 166 ? -6.676 -25.234 -6.199 1 98.06 166 ALA A C 1
ATOM 1258 O O . ALA A 1 166 ? -6.621 -26.047 -7.133 1 98.06 166 ALA A O 1
ATOM 1259 N N . VAL A 1 167 ? -5.637 -24.453 -5.844 1 98.56 167 VAL A N 1
ATOM 1260 C CA . VAL A 1 167 ? -4.355 -24.516 -6.535 1 98.56 167 VAL A CA 1
ATOM 1261 C C . VAL A 1 167 ? -3.705 -25.875 -6.305 1 98.56 167 VAL A C 1
ATOM 1263 O O . VAL A 1 167 ? -3.227 -26.516 -7.246 1 98.56 167 VAL A O 1
ATOM 1266 N N . LEU A 1 168 ? -3.717 -26.344 -5.062 1 98.69 168 LEU A N 1
ATOM 1267 C CA . LEU A 1 168 ? -3.141 -27.641 -4.723 1 98.69 168 LEU A CA 1
ATOM 1268 C C . LEU A 1 168 ? -3.793 -28.75 -5.535 1 98.69 168 LEU A C 1
ATOM 1270 O O . LEU A 1 168 ? -3.117 -29.688 -5.973 1 98.69 168 LEU A O 1
ATOM 1274 N N . ALA A 1 169 ? -5.07 -28.625 -5.777 1 98.25 169 ALA A N 1
ATOM 1275 C CA . ALA A 1 169 ? -5.824 -29.641 -6.512 1 98.25 169 ALA A CA 1
ATOM 1276 C C . ALA A 1 169 ? -5.398 -29.688 -7.977 1 98.25 169 ALA A C 1
ATOM 1278 O O . ALA A 1 169 ? -5.664 -30.672 -8.672 1 98.25 169 ALA A O 1
ATOM 1279 N N . ARG A 1 170 ? -4.77 -28.656 -8.414 1 97.69 170 ARG A N 1
ATOM 1280 C CA . ARG A 1 170 ? -4.398 -28.562 -9.82 1 97.69 170 ARG A CA 1
ATOM 1281 C C . ARG A 1 170 ? -2.912 -28.828 -10.016 1 97.69 170 ARG A C 1
ATOM 1283 O O . ARG A 1 170 ? -2.438 -28.922 -11.148 1 97.69 170 ARG A O 1
ATOM 1290 N N . LEU A 1 171 ? -2.164 -28.859 -8.898 1 97.81 171 LEU A N 1
ATOM 1291 C CA . LEU A 1 171 ? -0.734 -29.141 -8.961 1 97.81 171 LEU A CA 1
ATOM 1292 C C . LEU A 1 171 ? -0.479 -30.641 -9.07 1 97.81 171 LEU A C 1
ATOM 1294 O O . LEU A 1 171 ? 0.394 -31.078 -9.828 1 97.81 171 LEU A O 1
ATOM 1298 N N . MET B 1 1 ? 5.734 29.766 -6.199 1 36.75 1 MET B N 1
ATOM 1299 C CA . MET B 1 1 ? 4.383 29.25 -6.359 1 36.75 1 MET B CA 1
ATOM 1300 C C . MET B 1 1 ? 3.783 28.859 -5.012 1 36.75 1 MET B C 1
ATOM 1302 O O . MET B 1 1 ? 2.701 28.281 -4.949 1 36.75 1 MET B O 1
ATOM 1306 N N . SER B 1 2 ? 4.785 28.453 -3.85 1 50.44 2 SER B N 1
ATOM 1307 C CA . SER B 1 2 ? 4.539 28.203 -2.432 1 50.44 2 SER B CA 1
ATOM 1308 C C . SER B 1 2 ? 3.736 29.344 -1.808 1 50.44 2 SER B C 1
ATOM 1310 O O . SER B 1 2 ? 2.881 29.109 -0.952 1 50.44 2 SER B O 1
ATOM 1312 N N . SER B 1 3 ? 3.926 30.5 -2.371 1 59.25 3 SER B N 1
ATOM 1313 C CA . SER B 1 3 ? 3.473 31.766 -1.821 1 59.25 3 SER B CA 1
ATOM 1314 C C . SER B 1 3 ? 1.96 31.922 -1.947 1 59.25 3 SER B C 1
ATOM 1316 O O . SER B 1 3 ? 1.302 32.438 -1.033 1 59.25 3 SER B O 1
ATOM 1318 N N . GLN B 1 4 ? 1.339 31.219 -3.025 1 78.81 4 GLN B N 1
ATOM 1319 C CA . GLN B 1 4 ? -0.084 31.453 -3.25 1 78.81 4 GLN B CA 1
ATOM 1320 C C . GLN B 1 4 ? -0.938 30.484 -2.436 1 78.81 4 GLN B C 1
ATOM 1322 O O . GLN B 1 4 ? -2.107 30.766 -2.162 1 78.81 4 GLN B O 1
ATOM 1327 N N . ILE B 1 5 ? -0.283 29.578 -1.792 1 92.88 5 ILE B N 1
ATOM 1328 C CA . ILE B 1 5 ? -1.014 28.531 -1.077 1 92.88 5 ILE B CA 1
ATOM 1329 C C . ILE B 1 5 ? -1.238 28.969 0.371 1 92.88 5 ILE B C 1
ATOM 1331 O O . ILE B 1 5 ? -2.32 28.766 0.925 1 92.88 5 ILE B O 1
ATOM 1335 N N . VAL B 1 6 ? -0.326 29.625 0.91 1 96.06 6 VAL B N 1
ATOM 1336 C CA . VAL B 1 6 ? -0.481 30.109 2.277 1 96.06 6 VAL B CA 1
ATOM 1337 C C . VAL B 1 6 ? -1.575 31.172 2.328 1 96.06 6 VAL B C 1
ATOM 1339 O O . VAL B 1 6 ? -1.597 32.094 1.502 1 96.06 6 VAL B O 1
ATOM 1342 N N . GLY B 1 7 ? -2.443 31 3.17 1 96.31 7 GLY B N 1
ATOM 1343 C CA . GLY B 1 7 ? -3.572 31.906 3.285 1 96.31 7 GLY B CA 1
ATOM 1344 C C . GLY B 1 7 ? -4.816 31.422 2.57 1 96.31 7 GLY B C 1
ATOM 1345 O O . GLY B 1 7 ? -5.926 31.875 2.848 1 96.31 7 GLY B O 1
ATOM 1346 N N . SER B 1 8 ? -4.652 30.484 1.694 1 97.31 8 SER B N 1
ATOM 1347 C CA . SER B 1 8 ? -5.773 29.969 0.909 1 97.31 8 SER B CA 1
ATOM 1348 C C . SER B 1 8 ? -6.566 28.938 1.69 1 97.31 8 SER B C 1
ATOM 1350 O O . SER B 1 8 ? -6.098 28.422 2.713 1 97.31 8 SER B O 1
ATOM 1352 N N . THR B 1 9 ? -7.852 28.75 1.277 1 98.19 9 THR B N 1
ATOM 1353 C CA . THR B 1 9 ? -8.68 27.672 1.81 1 98.19 9 THR B CA 1
ATOM 1354 C C . THR B 1 9 ? -8.289 26.328 1.198 1 98.19 9 THR B C 1
ATOM 1356 O O . THR B 1 9 ? -8.039 26.234 -0.006 1 98.19 9 THR B O 1
ATOM 1359 N N . ILE B 1 10 ? -8.227 25.297 2.02 1 98.44 10 ILE B N 1
ATOM 1360 C CA . ILE B 1 10 ? -7.828 23.984 1.529 1 98.44 10 ILE B CA 1
ATOM 1361 C C . ILE B 1 10 ? -8.906 23.422 0.603 1 98.44 10 ILE B C 1
ATOM 1363 O O . ILE B 1 10 ? -10.062 23.859 0.663 1 98.44 10 ILE B O 1
ATOM 1367 N N . PRO B 1 11 ? -8.57 22.484 -0.223 1 98.5 11 PRO B N 1
ATOM 1368 C CA . PRO B 1 11 ? -9.57 21.828 -1.072 1 98.5 11 PRO B CA 1
ATOM 1369 C C . PRO B 1 11 ? -10.68 21.156 -0.267 1 98.5 11 PRO B C 1
ATOM 1371 O O . PRO B 1 11 ? -10.414 20.578 0.787 1 98.5 11 PRO B O 1
ATOM 1374 N N . ASP B 1 12 ? -11.922 21.312 -0.732 1 98.69 12 ASP B N 1
ATOM 1375 C CA . ASP B 1 12 ? -13.078 20.609 -0.19 1 98.69 12 ASP B CA 1
ATOM 1376 C C . ASP B 1 12 ? -13.273 19.266 -0.892 1 98.69 12 ASP B C 1
ATOM 1378 O O . ASP B 1 12 ? -13.922 19.188 -1.938 1 98.69 12 ASP B O 1
ATOM 1382 N N . VAL B 1 13 ? -12.734 18.188 -0.233 1 98.44 13 VAL B N 1
ATOM 1383 C CA . VAL B 1 13 ? -12.742 16.859 -0.867 1 98.44 13 VAL B CA 1
ATOM 1384 C C . VAL B 1 13 ? -13.078 15.797 0.168 1 98.44 13 VAL B C 1
ATOM 1386 O O . VAL B 1 13 ? -13.078 16.062 1.372 1 98.44 13 VAL B O 1
ATOM 1389 N N . THR B 1 14 ? -13.492 14.648 -0.307 1 97.75 14 THR B N 1
ATOM 1390 C CA . THR B 1 14 ? -13.727 13.477 0.531 1 97.75 14 THR B CA 1
ATOM 1391 C C . THR B 1 14 ? -12.602 12.453 0.36 1 97.75 14 THR B C 1
ATOM 1393 O O . THR B 1 14 ? -12.352 11.984 -0.75 1 97.75 14 THR B O 1
ATOM 1396 N N . LEU B 1 15 ? -11.945 12.211 1.449 1 97.69 15 LEU B N 1
ATOM 1397 C CA . LEU B 1 15 ? -10.859 11.227 1.519 1 97.69 15 LEU B CA 1
ATOM 1398 C C . LEU B 1 15 ? -11.297 9.992 2.299 1 97.69 15 LEU B C 1
ATOM 1400 O O . LEU B 1 15 ? -12.477 9.844 2.619 1 97.69 15 LEU B O 1
ATOM 1404 N N . SER B 1 16 ? -10.375 9.07 2.473 1 97.69 16 SER B N 1
ATOM 1405 C CA . SER B 1 16 ? -10.719 7.852 3.197 1 97.69 16 SER B CA 1
ATOM 1406 C C . SER B 1 16 ? -9.711 7.57 4.309 1 97.69 16 SER B C 1
ATOM 1408 O O . SER B 1 16 ? -8.516 7.84 4.152 1 97.69 16 SER B O 1
ATOM 1410 N N . ALA B 1 17 ? -10.203 7.07 5.363 1 97.5 17 ALA B N 1
ATOM 1411 C CA . ALA B 1 17 ? -9.359 6.668 6.488 1 97.5 17 ALA B CA 1
ATOM 1412 C C . ALA B 1 17 ? -9.984 5.5 7.246 1 97.5 17 ALA B C 1
ATOM 1414 O O . ALA B 1 17 ? -11.188 5.258 7.148 1 97.5 17 ALA B O 1
ATOM 1415 N N . ILE B 1 18 ? -9.203 4.719 7.844 1 96.81 18 ILE B N 1
ATOM 1416 C CA . ILE B 1 18 ? -9.633 3.713 8.812 1 96.81 18 ILE B CA 1
ATOM 1417 C C . ILE B 1 18 ? -9.18 4.117 10.211 1 96.81 18 ILE B C 1
ATOM 1419 O O . ILE B 1 18 ? -7.977 4.223 10.477 1 96.81 18 ILE B O 1
ATOM 1423 N N . HIS B 1 19 ? -10.125 4.367 11.039 1 95.62 19 HIS B N 1
ATOM 1424 C CA . HIS B 1 19 ? -9.805 4.781 12.398 1 95.62 19 HIS B CA 1
ATOM 1425 C C . HIS B 1 19 ? -9.352 3.598 13.242 1 95.62 19 HIS B C 1
ATOM 1427 O O . HIS B 1 19 ? -9.867 2.488 13.102 1 95.62 19 HIS B O 1
ATOM 1433 N N . TRP B 1 20 ? -8.477 3.912 14.109 1 93.38 20 TRP B N 1
ATOM 1434 C CA . TRP B 1 20 ? -7.922 2.883 14.984 1 93.38 20 TRP B CA 1
ATOM 1435 C C . TRP B 1 20 ? -8.977 2.357 15.953 1 93.38 20 TRP B C 1
ATOM 1437 O O . TRP B 1 20 ? -9.812 3.119 16.438 1 93.38 20 TRP B O 1
ATOM 1447 N N . SER B 1 21 ? -8.938 1.138 16.203 1 90.25 21 SER B N 1
ATOM 1448 C CA . SER B 1 21 ? -9.672 0.457 17.266 1 90.25 21 SER B CA 1
ATOM 1449 C C . SER B 1 21 ? -8.852 -0.68 17.875 1 90.25 21 SER B C 1
ATOM 1451 O O . SER B 1 21 ? -7.934 -1.194 17.234 1 90.25 21 SER B O 1
ATOM 1453 N N . PRO B 1 22 ? -9.102 -1.082 19.109 1 87.19 22 PRO B N 1
ATOM 1454 C CA . PRO B 1 22 ? -8.344 -2.164 19.734 1 87.19 22 PRO B CA 1
ATOM 1455 C C . PRO B 1 22 ? -8.359 -3.451 18.922 1 87.19 22 PRO B C 1
ATOM 1457 O O . PRO B 1 22 ? -7.395 -4.219 18.938 1 87.19 22 PRO B O 1
ATOM 1460 N N . GLU B 1 23 ? -9.367 -3.666 18.109 1 83.06 23 GLU B N 1
ATOM 1461 C CA . GLU B 1 23 ? -9.5 -4.879 17.312 1 83.06 23 GLU B CA 1
ATOM 1462 C C . GLU B 1 23 ? -8.469 -4.91 16.188 1 83.06 23 GLU B C 1
ATOM 1464 O O . GLU B 1 23 ? -8.094 -5.984 15.719 1 83.06 23 GLU B O 1
ATOM 1469 N N . LEU B 1 24 ? -7.98 -3.775 15.797 1 84.75 24 LEU B N 1
ATOM 1470 C CA . LEU B 1 24 ? -7.031 -3.682 14.695 1 84.75 24 LEU B CA 1
ATOM 1471 C C . LEU B 1 24 ? -5.625 -4.055 15.156 1 84.75 24 LEU B C 1
ATOM 1473 O O . LEU B 1 24 ? -4.781 -4.43 14.336 1 84.75 24 LEU B O 1
ATOM 1477 N N . GLU B 1 25 ? -5.379 -3.994 16.391 1 81.62 25 GLU B N 1
ATOM 1478 C CA . GLU B 1 25 ? -4.055 -4.312 16.922 1 81.62 25 GLU B CA 1
ATOM 1479 C C . GLU B 1 25 ? -3.793 -5.816 16.891 1 81.62 25 GLU B C 1
ATOM 1481 O O . GLU B 1 25 ? -2.654 -6.246 16.703 1 81.62 25 GLU B O 1
ATOM 1486 N N . SER B 1 26 ? -4.844 -6.605 16.953 1 71.88 26 SER B N 1
ATOM 1487 C CA . SER B 1 26 ? -4.695 -8.055 16.984 1 71.88 26 SER B CA 1
ATOM 1488 C C . SER B 1 26 ? -4.418 -8.625 15.602 1 71.88 26 SER B C 1
ATOM 1490 O O . SER B 1 26 ? -3.938 -9.75 15.469 1 71.88 26 SER B O 1
ATOM 1492 N N . GLY B 1 27 ? -4.617 -7.785 14.672 1 68.94 27 GLY B N 1
ATOM 1493 C CA . GLY B 1 27 ? -4.414 -8.25 13.312 1 68.94 27 GLY B CA 1
ATOM 1494 C C . GLY B 1 27 ? -5.543 -9.133 12.805 1 68.94 27 GLY B C 1
ATOM 1495 O O . GLY B 1 27 ? -5.457 -9.703 11.719 1 68.94 27 GLY B O 1
ATOM 1496 N N . GLU B 1 28 ? -6.512 -9.227 13.5 1 66.94 28 GLU B N 1
ATOM 1497 C CA . GLU B 1 28 ? -7.621 -10.109 13.148 1 66.94 28 GLU B CA 1
ATOM 1498 C C . GLU B 1 28 ? -8.609 -9.414 12.219 1 66.94 28 GLU B C 1
ATOM 1500 O O . GLU B 1 28 ? -9.508 -10.055 11.672 1 66.94 28 GLU B O 1
ATOM 1505 N N . SER B 1 29 ? -8.414 -8.102 12.109 1 73.38 29 SER B N 1
ATOM 1506 C CA . SER B 1 29 ? -9.328 -7.344 11.266 1 73.38 29 SER B CA 1
ATOM 1507 C C . SER B 1 29 ? -8.594 -6.258 10.484 1 73.38 29 SER B C 1
ATOM 1509 O O . SER B 1 29 ? -7.504 -5.84 10.875 1 73.38 29 SER B O 1
ATOM 1511 N N . CYS B 1 30 ? -9.094 -5.805 9.234 1 82 30 CYS B N 1
ATOM 1512 C CA . CYS B 1 30 ? -8.516 -4.742 8.414 1 82 30 CYS B CA 1
ATOM 1513 C C . CYS B 1 30 ? -9.266 -3.432 8.625 1 82 30 CYS B C 1
ATOM 1515 O O . CYS B 1 30 ? -8.891 -2.4 8.062 1 82 30 CYS B O 1
ATOM 1517 N N . GLY B 1 31 ? -9.984 -3.277 9.531 1 87.5 31 GLY B N 1
ATOM 1518 C CA . GLY B 1 31 ? -10.781 -2.096 9.82 1 87.5 31 GLY B CA 1
ATOM 1519 C C . GLY B 1 31 ? -11.75 -1.75 8.703 1 87.5 31 GLY B C 1
ATOM 1520 O O . GLY B 1 31 ? -11.656 -2.291 7.602 1 87.5 31 GLY B O 1
ATOM 1521 N N . ILE B 1 32 ? -12.695 -0.813 8.93 1 90.81 32 ILE B N 1
ATOM 1522 C CA . ILE B 1 32 ? -13.711 -0.385 7.973 1 90.81 32 ILE B CA 1
ATOM 1523 C C . ILE B 1 32 ? -13.391 1.023 7.48 1 90.81 32 ILE B C 1
ATOM 1525 O O . ILE B 1 32 ? -13.305 1.963 8.273 1 90.81 32 ILE B O 1
ATOM 1529 N N . PRO B 1 33 ? -13.227 1.121 6.188 1 95.06 33 PRO B N 1
ATOM 1530 C CA . PRO B 1 33 ? -12.977 2.465 5.664 1 95.06 33 PRO B CA 1
ATOM 1531 C C . PRO B 1 33 ? -14.102 3.445 5.984 1 95.06 33 PRO B C 1
ATOM 1533 O O . PRO B 1 33 ? -15.273 3.072 5.957 1 95.06 33 PRO B O 1
ATOM 1536 N N . SER B 1 34 ? -13.719 4.621 6.328 1 96.19 34 SER B N 1
ATOM 1537 C CA . SER B 1 34 ? -14.648 5.723 6.539 1 96.19 34 SER B CA 1
ATOM 1538 C C . SER B 1 34 ? -14.32 6.914 5.648 1 96.19 34 SER B C 1
ATOM 1540 O O . SER B 1 34 ? -13.156 7.109 5.277 1 96.19 34 SER B O 1
ATOM 1542 N N . LYS B 1 35 ? -15.375 7.66 5.316 1 96.25 35 LYS B N 1
ATOM 1543 C CA . LYS B 1 35 ? -15.188 8.898 4.566 1 96.25 35 LYS B CA 1
ATOM 1544 C C . LYS B 1 35 ? -14.758 10.039 5.48 1 96.25 35 LYS B C 1
ATOM 1546 O O . LYS B 1 35 ? -15.242 10.148 6.609 1 96.25 35 LYS B O 1
ATOM 1551 N N . LEU B 1 36 ? -13.75 10.781 5.008 1 97.56 36 LEU B N 1
ATOM 1552 C CA . LEU B 1 36 ? -13.258 11.969 5.695 1 97.56 36 LEU B CA 1
ATOM 1553 C C . LEU B 1 36 ? -13.391 13.203 4.805 1 97.56 36 LEU B C 1
ATOM 1555 O O . LEU B 1 36 ? -12.602 13.391 3.875 1 97.56 36 LEU B O 1
ATOM 1559 N N . ASN B 1 37 ? -14.414 13.977 5.027 1 98.44 37 ASN B N 1
ATOM 1560 C CA . ASN B 1 37 ? -14.523 15.234 4.301 1 98.44 37 ASN B CA 1
ATOM 1561 C C . ASN B 1 37 ? -13.656 16.328 4.926 1 98.44 37 ASN B C 1
ATOM 1563 O O . ASN B 1 37 ? -13.797 16.641 6.109 1 98.44 37 ASN B O 1
ATOM 1567 N N . THR B 1 38 ? -12.797 16.922 4.164 1 98.69 38 THR B N 1
ATOM 1568 C CA . THR B 1 38 ? -11.781 17.828 4.676 1 98.69 38 THR B CA 1
ATOM 1569 C C . THR B 1 38 ? -12.422 19.062 5.312 1 98.69 38 THR B C 1
ATOM 1571 O O . THR B 1 38 ? -12.016 19.484 6.395 1 98.69 38 THR B O 1
ATOM 1574 N N . HIS B 1 39 ? -13.398 19.609 4.73 1 98.75 39 HIS B N 1
ATOM 1575 C CA . HIS B 1 39 ? -14.016 20.812 5.273 1 98.75 39 HIS B CA 1
ATOM 1576 C C . HIS B 1 39 ? -14.828 20.5 6.527 1 98.75 39 HIS B C 1
ATOM 1578 O O . HIS B 1 39 ? -14.844 21.281 7.48 1 98.75 39 HIS B O 1
ATOM 1584 N N . LYS B 1 40 ? -15.516 19.406 6.539 1 98.38 40 LYS B N 1
ATOM 1585 C CA . LYS B 1 40 ? -16.281 19.016 7.719 1 98.38 40 LYS B CA 1
ATOM 1586 C C . LYS B 1 40 ? -15.359 18.688 8.883 1 98.38 40 LYS B C 1
ATOM 1588 O O . LYS B 1 40 ? -15.578 19.141 10.008 1 98.38 40 LYS B O 1
ATOM 1593 N N . GLU B 1 41 ? -14.312 17.922 8.602 1 97.81 41 GLU B N 1
ATOM 1594 C CA . GLU B 1 41 ? -13.469 17.359 9.656 1 97.81 41 GLU B CA 1
ATOM 1595 C C . GLU B 1 41 ? -12.492 18.406 10.195 1 97.81 41 GLU B C 1
ATOM 1597 O O . GLU B 1 41 ? -12.102 18.344 11.367 1 97.81 41 GLU B O 1
ATOM 1602 N N . PHE B 1 42 ? -12.078 19.391 9.359 1 98.44 42 PHE B N 1
ATOM 1603 C CA . PHE B 1 42 ? -10.977 20.266 9.75 1 98.44 42 PHE B CA 1
ATOM 1604 C C . PHE B 1 42 ? -11.5 21.625 10.188 1 98.44 42 PHE B C 1
ATOM 1606 O O . PHE B 1 42 ? -10.75 22.453 10.711 1 98.44 42 PHE B O 1
ATOM 1613 N N . LYS B 1 43 ? -12.781 21.922 9.969 1 98.62 43 LYS B N 1
ATOM 1614 C CA . LYS B 1 43 ? -13.352 23.203 10.375 1 98.62 43 LYS B CA 1
ATOM 1615 C C . LYS B 1 43 ? -13.156 23.438 11.867 1 98.62 43 LYS B C 1
ATOM 1617 O O . LYS B 1 43 ? -13.438 22.562 12.688 1 98.62 43 LYS B O 1
ATOM 1622 N N . GLY B 1 44 ? -12.609 24.578 12.188 1 98.56 44 GLY B N 1
ATOM 1623 C CA . GLY B 1 44 ? -12.453 24.984 13.57 1 98.56 44 GLY B CA 1
ATOM 1624 C C . GLY B 1 44 ? -11.273 24.297 14.258 1 98.56 44 GLY B C 1
ATOM 1625 O O . GLY B 1 44 ? -11.07 24.469 15.461 1 98.56 44 GLY B O 1
ATOM 1626 N N . LYS B 1 45 ? -10.508 23.594 13.547 1 98.69 45 LYS B N 1
ATOM 1627 C CA . LYS B 1 45 ? -9.383 22.859 14.125 1 98.69 45 LYS B CA 1
ATOM 1628 C C . LYS B 1 45 ? -8.062 23.312 13.531 1 98.69 45 LYS B C 1
ATOM 1630 O O . LYS B 1 45 ? -8.031 23.859 12.422 1 98.69 45 LYS B O 1
ATOM 1635 N N . LYS B 1 46 ? -7.027 23.203 14.25 1 98.88 46 LYS B N 1
ATOM 1636 C CA . LYS B 1 46 ? -5.66 23.266 13.742 1 98.88 46 LYS B CA 1
ATOM 1637 C C . LYS B 1 46 ? -5.121 21.891 13.414 1 98.88 46 LYS B C 1
ATOM 1639 O O . LYS B 1 46 ? -4.891 21.078 14.32 1 98.88 46 LYS B O 1
ATOM 1644 N N . VAL B 1 47 ? -4.938 21.656 12.148 1 98.88 47 VAL B N 1
ATOM 1645 C CA . VAL B 1 47 ? -4.578 20.312 11.672 1 98.88 47 VAL B CA 1
ATOM 1646 C C . VAL B 1 47 ? -3.191 20.359 11.039 1 98.88 47 VAL B C 1
ATOM 1648 O O . VAL B 1 47 ? -2.898 21.234 10.219 1 98.88 47 VAL B O 1
ATOM 1651 N N . VAL B 1 48 ? -2.352 19.484 11.461 1 98.94 48 VAL B N 1
ATOM 1652 C CA . VAL B 1 48 ? -1.065 19.25 10.812 1 98.94 48 VAL B CA 1
ATOM 1653 C C . VAL B 1 48 ? -1.189 18.109 9.812 1 98.94 48 VAL B C 1
ATOM 1655 O O . VAL B 1 48 ? -1.621 17 10.172 1 98.94 48 VAL B O 1
ATOM 1658 N N . ILE B 1 49 ? -0.893 18.375 8.586 1 98.88 49 ILE B N 1
ATOM 1659 C CA . ILE B 1 49 ? -0.887 17.359 7.527 1 98.88 49 ILE B CA 1
ATOM 1660 C C . ILE B 1 49 ? 0.548 17.094 7.082 1 98.88 49 ILE B C 1
ATOM 1662 O O . ILE B 1 49 ? 1.275 18.016 6.707 1 98.88 49 ILE B O 1
ATOM 1666 N N . VAL B 1 50 ? 0.937 15.914 7.18 1 98.88 50 VAL B N 1
ATOM 1667 C CA . VAL B 1 50 ? 2.236 15.477 6.676 1 98.88 50 VAL B CA 1
ATOM 1668 C C . VAL B 1 50 ? 2.043 14.43 5.582 1 98.88 50 VAL B C 1
ATOM 1670 O O . VAL B 1 50 ? 1.479 13.359 5.832 1 98.88 50 VAL B O 1
ATOM 1673 N N . ALA B 1 51 ? 2.488 14.766 4.41 1 98.69 51 ALA B N 1
ATOM 1674 C CA . ALA B 1 51 ? 2.299 13.891 3.254 1 98.69 51 ALA B CA 1
ATOM 1675 C C . ALA B 1 51 ? 3.615 13.242 2.832 1 98.69 51 ALA B C 1
ATOM 1677 O O . ALA B 1 51 ? 4.684 13.852 2.971 1 98.69 51 ALA B O 1
ATOM 1678 N N . ALA B 1 52 ? 3.578 12.086 2.387 1 97.94 52 ALA B N 1
ATOM 1679 C CA . ALA B 1 52 ? 4.719 11.305 1.91 1 97.94 52 ALA B CA 1
ATOM 1680 C C . ALA B 1 52 ? 4.414 10.648 0.569 1 97.94 52 ALA B C 1
ATOM 1682 O O . ALA B 1 52 ? 3.252 10.383 0.251 1 97.94 52 ALA B O 1
ATOM 1683 N N . PRO B 1 53 ? 5.422 10.375 -0.228 1 96.81 53 PRO B N 1
ATOM 1684 C CA . PRO B 1 53 ? 5.195 9.742 -1.527 1 96.81 53 PRO B CA 1
ATOM 1685 C C . PRO B 1 53 ? 4.57 8.352 -1.402 1 96.81 53 PRO B C 1
ATOM 1687 O O . PRO B 1 53 ? 3.789 7.941 -2.264 1 96.81 53 PRO B O 1
ATOM 1690 N N . GLY B 1 54 ? 5 7.723 -0.253 1 96.69 54 GLY B N 1
ATOM 1691 C CA . GLY B 1 54 ? 4.438 6.383 -0.173 1 96.69 54 GLY B CA 1
ATOM 1692 C C . GLY B 1 54 ? 4.602 5.746 1.195 1 96.69 54 GLY B C 1
ATOM 1693 O O . GLY B 1 54 ? 5.625 5.938 1.854 1 96.69 54 GLY B O 1
ATOM 1694 N N . ALA B 1 55 ? 3.604 4.922 1.521 1 96.88 55 ALA B N 1
ATOM 1695 C CA . ALA B 1 55 ? 3.664 4.105 2.73 1 96.88 55 ALA B CA 1
ATOM 1696 C C . ALA B 1 55 ? 4.801 3.092 2.652 1 96.88 55 ALA B C 1
ATOM 1698 O O . ALA B 1 55 ? 5.051 2.508 1.595 1 96.88 55 ALA B O 1
ATOM 1699 N N . PHE B 1 56 ? 5.598 2.91 3.764 1 95.31 56 PHE B N 1
ATOM 1700 C CA . PHE B 1 56 ? 6.605 1.877 3.961 1 95.31 56 PHE B CA 1
ATOM 1701 C C . PHE B 1 56 ? 7.848 2.166 3.127 1 95.31 56 PHE B C 1
ATOM 1703 O O . PHE B 1 56 ? 8.781 1.364 3.098 1 95.31 56 PHE B O 1
ATOM 1710 N N . THR B 1 57 ? 7.883 3.342 2.414 1 94 57 THR B N 1
ATOM 1711 C CA . THR B 1 57 ? 9.102 3.73 1.71 1 94 57 THR B CA 1
ATOM 1712 C C . THR B 1 57 ? 10.203 4.094 2.699 1 94 57 THR B C 1
ATOM 1714 O O . THR B 1 57 ? 9.922 4.512 3.824 1 94 57 THR B O 1
ATOM 1717 N N . PRO B 1 58 ? 11.414 3.977 2.33 1 92.62 58 PRO B N 1
ATOM 1718 C CA . PRO B 1 58 ? 12.523 4.031 3.281 1 92.62 58 PRO B CA 1
ATOM 1719 C C . PRO B 1 58 ? 12.539 5.324 4.094 1 92.62 58 PRO B C 1
ATOM 1721 O O . PRO B 1 58 ? 12.391 5.293 5.316 1 92.62 58 PRO B O 1
ATOM 1724 N N . THR B 1 59 ? 12.68 6.496 3.475 1 91.94 59 THR B N 1
ATOM 1725 C CA . THR B 1 59 ? 12.781 7.758 4.199 1 91.94 59 THR B CA 1
ATOM 1726 C C . THR B 1 59 ? 11.5 8.031 4.984 1 91.94 59 THR B C 1
ATOM 1728 O O . THR B 1 59 ? 11.555 8.43 6.148 1 91.94 59 THR B O 1
ATOM 1731 N N . CYS B 1 60 ? 10.398 7.797 4.465 1 94.12 60 CYS B N 1
ATOM 1732 C CA . CYS B 1 60 ? 9.109 8.109 5.074 1 94.12 60 CYS B CA 1
ATOM 1733 C C . CYS B 1 6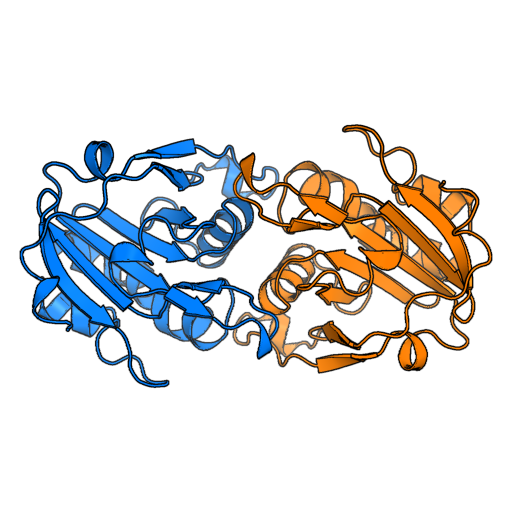0 ? 8.844 7.203 6.27 1 94.12 60 CYS B C 1
ATOM 1735 O O . CYS B 1 60 ? 8.352 7.664 7.305 1 94.12 60 CYS B O 1
ATOM 1737 N N . HIS B 1 61 ? 9.148 5.957 6.105 1 94.06 61 HIS B N 1
ATOM 1738 C CA . HIS B 1 61 ? 8.859 4.945 7.113 1 94.06 61 HIS B CA 1
ATOM 1739 C C . HIS B 1 61 ? 9.867 4.992 8.258 1 94.06 61 HIS B C 1
ATOM 1741 O O . HIS B 1 61 ? 9.508 4.773 9.414 1 94.06 61 HIS B O 1
ATOM 1747 N N . LEU B 1 62 ? 11.125 5.332 7.93 1 92.44 62 LEU B N 1
ATOM 1748 C CA . LEU B 1 62 ? 12.172 5.207 8.938 1 92.44 62 LEU B CA 1
ATOM 1749 C C . LEU B 1 62 ? 12.445 6.547 9.602 1 92.44 62 LEU B C 1
ATOM 1751 O O . LEU B 1 62 ? 12.812 6.598 10.781 1 92.44 62 LEU B O 1
ATOM 1755 N N . ASN B 1 63 ? 12.234 7.645 8.852 1 94.62 63 ASN B N 1
ATOM 1756 C CA . ASN B 1 63 ? 12.797 8.898 9.344 1 94.62 63 ASN B CA 1
ATOM 1757 C C . ASN B 1 63 ? 11.742 10.008 9.383 1 94.62 63 ASN B C 1
ATOM 1759 O O . ASN B 1 63 ? 11.781 10.883 10.25 1 94.62 63 ASN B O 1
ATOM 1763 N N . HIS B 1 64 ? 10.836 10.008 8.555 1 97.62 64 HIS B N 1
ATOM 1764 C CA . HIS B 1 64 ? 9.945 11.148 8.352 1 97.62 64 HIS B CA 1
ATOM 1765 C C . HIS B 1 64 ? 8.734 11.07 9.273 1 97.62 64 HIS B C 1
ATOM 1767 O O . HIS B 1 64 ? 8.5 11.984 10.07 1 97.62 64 HIS B O 1
ATOM 1773 N N . ILE B 1 65 ? 8.016 9.922 9.352 1 98 65 ILE B N 1
ATOM 1774 C CA . ILE B 1 65 ? 6.699 9.844 9.977 1 98 65 ILE B CA 1
ATOM 1775 C C . ILE B 1 65 ? 6.852 9.492 11.453 1 98 65 ILE B C 1
ATOM 1777 O O . ILE B 1 65 ? 6.164 10.055 12.312 1 98 65 ILE B O 1
ATOM 1781 N N . PRO B 1 66 ? 7.82 8.625 11.82 1 97.5 66 PRO B N 1
ATOM 1782 C CA . PRO B 1 66 ? 7.875 8.172 13.211 1 97.5 66 PRO B CA 1
ATOM 1783 C C . PRO B 1 66 ? 8.047 9.328 14.195 1 97.5 66 PRO B C 1
ATOM 1785 O O . PRO B 1 66 ? 7.375 9.367 15.227 1 97.5 66 PRO B O 1
ATOM 1788 N N . PRO B 1 67 ? 8.852 10.344 13.922 1 98.44 67 PRO B N 1
ATOM 1789 C CA . PRO B 1 67 ? 8.992 11.43 14.891 1 98.44 67 PRO B CA 1
ATOM 1790 C C . PRO B 1 67 ? 7.672 12.164 15.148 1 98.44 67 PRO B C 1
ATOM 1792 O O . PRO B 1 67 ? 7.469 12.719 16.234 1 98.44 67 PRO B O 1
ATOM 1795 N N . PHE B 1 68 ? 6.742 12.188 14.188 1 98.75 68 PHE B N 1
ATOM 1796 C CA . PHE B 1 68 ? 5.445 12.82 14.406 1 98.75 68 PHE B CA 1
ATOM 1797 C C . PHE B 1 68 ? 4.637 12.047 15.438 1 98.75 68 PHE B C 1
ATOM 1799 O O . PHE B 1 68 ? 3.893 12.633 16.219 1 98.75 68 PHE B O 1
ATOM 1806 N N . ILE B 1 69 ? 4.746 10.758 15.414 1 98.38 69 ILE B N 1
ATOM 1807 C CA . ILE B 1 69 ? 4.07 9.914 16.391 1 98.38 69 ILE B CA 1
ATOM 1808 C C . ILE B 1 69 ? 4.742 10.062 17.75 1 98.38 69 ILE B C 1
ATOM 1810 O O . ILE B 1 69 ? 4.062 10.234 18.766 1 98.38 69 ILE B O 1
ATOM 1814 N N . GLN B 1 70 ? 6.035 10.125 17.75 1 98.31 70 GLN B N 1
ATOM 1815 C CA . GLN B 1 70 ? 6.816 10.203 18.984 1 98.31 70 GLN B CA 1
ATOM 1816 C C . GLN B 1 70 ? 6.598 11.531 19.688 1 98.31 70 GLN B C 1
ATOM 1818 O O . GLN B 1 70 ? 6.586 11.594 20.922 1 98.31 70 GLN B O 1
ATOM 1823 N N . LYS B 1 71 ? 6.41 12.57 18.938 1 98.56 71 LYS B N 1
ATOM 1824 C CA . LYS B 1 71 ? 6.305 13.906 19.516 1 98.56 71 LYS B CA 1
ATOM 1825 C C . LYS B 1 71 ? 4.863 14.406 19.484 1 98.56 71 LYS B C 1
ATOM 1827 O O . LYS B 1 71 ? 4.617 15.609 19.453 1 98.56 71 LYS B O 1
ATOM 1832 N N . ILE B 1 72 ? 3.973 13.539 19.516 1 98.56 72 ILE B N 1
ATOM 1833 C CA . ILE B 1 72 ? 2.562 13.891 19.375 1 98.56 72 ILE B CA 1
ATOM 1834 C C . ILE B 1 72 ? 2.141 14.805 20.516 1 98.56 72 ILE B C 1
ATOM 1836 O O . ILE B 1 72 ? 1.369 15.742 20.328 1 98.56 72 ILE B O 1
ATOM 1840 N N . LYS B 1 73 ? 2.609 14.594 21.734 1 98.31 73 LYS B N 1
ATOM 1841 C CA . LYS B 1 73 ? 2.266 15.43 22.875 1 98.31 73 LYS B CA 1
ATOM 1842 C C . LYS B 1 73 ? 2.777 16.859 22.688 1 98.31 73 LYS B C 1
ATOM 1844 O O . LYS B 1 73 ? 2.088 17.812 23.031 1 98.31 73 LYS B O 1
ATOM 1849 N N . GLU B 1 74 ? 3.961 16.891 22.188 1 98.62 74 GLU B N 1
ATOM 1850 C CA . GLU B 1 74 ? 4.527 18.219 21.922 1 98.62 74 GLU B CA 1
ATOM 1851 C C . GLU B 1 74 ? 3.721 18.953 20.859 1 98.62 74 GLU B C 1
ATOM 1853 O O . GLU B 1 74 ? 3.457 20.156 21 1 98.62 74 GLU B O 1
ATOM 1858 N N . LEU B 1 75 ? 3.34 18.281 19.812 1 98.81 75 LEU B N 1
ATOM 1859 C CA . LEU B 1 75 ? 2.543 18.891 18.75 1 98.81 75 LEU B CA 1
ATOM 1860 C C . LEU B 1 75 ? 1.204 19.375 19.281 1 98.81 75 LEU B C 1
ATOM 1862 O O . LEU B 1 75 ? 0.799 20.516 19.016 1 98.81 75 LEU B O 1
ATOM 1866 N N . LYS B 1 76 ? 0.59 18.562 20.062 1 98.25 76 LYS B N 1
ATOM 1867 C CA . LYS B 1 76 ? -0.687 18.938 20.656 1 98.25 76 LYS B CA 1
ATOM 1868 C C . LYS B 1 76 ? -0.513 20.094 21.641 1 98.25 76 LYS B C 1
ATOM 1870 O O . LYS B 1 76 ? -1.344 21 21.688 1 98.25 76 LYS B O 1
ATOM 1875 N N . GLY B 1 77 ? 0.554 20.016 22.359 1 98.31 77 GLY B N 1
ATOM 1876 C CA . GLY B 1 77 ? 0.863 21.078 23.297 1 98.31 77 GLY B CA 1
ATOM 1877 C C . GLY B 1 77 ? 1.036 22.422 22.625 1 98.31 77 GLY B C 1
ATOM 1878 O O . GLY B 1 77 ? 0.784 23.469 23.234 1 98.31 77 GLY B O 1
ATOM 1879 N N . LYS B 1 78 ? 1.378 22.391 21.359 1 98.25 78 LYS B N 1
ATOM 1880 C CA . LYS B 1 78 ? 1.579 23.609 20.594 1 98.25 78 LYS B CA 1
ATOM 1881 C C . LYS B 1 78 ? 0.313 24 19.828 1 98.25 78 LYS B C 1
ATOM 1883 O O . LYS B 1 78 ? 0.328 24.938 19.031 1 98.25 78 LYS B O 1
ATOM 1888 N N . GLY B 1 79 ? -0.703 23.203 20.047 1 98.12 79 GLY B N 1
ATOM 1889 C CA . GLY B 1 79 ? -1.999 23.656 19.578 1 98.12 79 GLY B CA 1
ATOM 1890 C C . GLY B 1 79 ? -2.547 22.797 18.438 1 98.12 79 GLY B C 1
ATOM 1891 O O . GLY B 1 79 ? -3.646 23.047 17.953 1 98.12 79 GLY B O 1
ATOM 1892 N N . ALA B 1 80 ? -1.851 21.828 18.031 1 98.69 80 ALA B N 1
ATOM 1893 C CA . ALA B 1 80 ? -2.381 20.938 17 1 98.69 80 ALA B CA 1
ATOM 1894 C C . ALA B 1 80 ? -3.525 20.094 17.531 1 98.69 80 ALA B C 1
ATOM 1896 O O . ALA B 1 80 ? -3.35 19.344 18.5 1 98.69 80 ALA B O 1
ATOM 1897 N N . ASP B 1 81 ? -4.668 20.203 16.922 1 98.56 81 ASP B N 1
ATOM 1898 C CA . ASP B 1 81 ? -5.812 19.391 17.312 1 98.56 81 ASP B CA 1
ATOM 1899 C C . ASP B 1 81 ? -5.707 17.984 16.734 1 98.56 81 ASP B C 1
ATOM 1901 O O . ASP B 1 81 ? -6.203 17.016 17.328 1 98.56 81 ASP B O 1
ATOM 1905 N N . GLN B 1 82 ? -5.137 17.938 15.539 1 98.12 82 GLN B N 1
ATOM 1906 C CA . GLN B 1 82 ? -5.043 16.672 14.812 1 98.12 82 GLN B CA 1
ATOM 1907 C C . GLN B 1 82 ? -3.789 16.625 13.938 1 98.12 82 GLN B C 1
ATOM 1909 O O . GLN B 1 82 ? -3.373 17.641 13.391 1 98.12 82 GLN B O 1
ATOM 1914 N N . VAL B 1 83 ? -3.186 15.523 13.906 1 98.75 83 VAL B N 1
ATOM 1915 C CA . VAL B 1 83 ? -2.09 15.25 12.984 1 98.75 83 VAL B CA 1
ATOM 1916 C C . VAL B 1 83 ? -2.488 14.125 12.023 1 98.75 83 VAL B C 1
ATOM 1918 O O . VAL B 1 83 ? -2.967 13.078 12.453 1 98.75 83 VAL B O 1
ATOM 1921 N N . ILE B 1 84 ? -2.33 14.383 10.758 1 98.69 84 ILE B N 1
ATOM 1922 C CA . ILE B 1 84 ? -2.703 13.422 9.719 1 98.69 84 ILE B CA 1
ATOM 1923 C C . ILE B 1 84 ? -1.484 13.094 8.859 1 98.69 84 ILE B C 1
ATOM 1925 O O . ILE B 1 84 ? -0.692 13.977 8.523 1 98.69 84 ILE B O 1
ATOM 1929 N N . VAL B 1 85 ? -1.335 11.828 8.57 1 98.88 85 VAL B N 1
ATOM 1930 C CA . VAL B 1 85 ? -0.393 11.375 7.555 1 98.88 85 VAL B CA 1
ATOM 1931 C C . VAL B 1 85 ? -1.141 11.062 6.262 1 98.88 85 VAL B C 1
ATOM 1933 O O . VAL B 1 85 ? -2.113 10.305 6.266 1 98.88 85 VAL B O 1
ATOM 1936 N N . LEU B 1 86 ? -0.7 11.672 5.191 1 98.88 86 LEU B N 1
ATOM 1937 C CA . LEU B 1 86 ? -1.438 11.617 3.934 1 98.88 86 LEU B CA 1
ATOM 1938 C C . LEU B 1 86 ? -0.572 11.039 2.82 1 98.88 86 LEU B C 1
ATOM 1940 O O . LEU B 1 86 ? 0.564 11.469 2.621 1 98.88 86 LEU B O 1
ATOM 1944 N N . THR B 1 87 ? -1.03 9.992 2.176 1 98.62 87 THR B N 1
ATOM 1945 C CA . THR B 1 87 ? -0.413 9.484 0.957 1 98.62 87 THR B CA 1
ATOM 1946 C C . THR B 1 87 ? -1.475 9.117 -0.077 1 98.62 87 THR B C 1
ATOM 1948 O O . THR B 1 87 ? -2.672 9.195 0.204 1 98.62 87 THR B O 1
ATOM 1951 N N . ALA B 1 88 ? -0.987 8.742 -1.278 1 97.62 88 ALA B N 1
ATOM 1952 C CA . ALA B 1 88 ? -1.886 8.297 -2.34 1 97.62 88 ALA B CA 1
ATOM 1953 C C . ALA B 1 88 ? -2.105 6.789 -2.275 1 97.62 88 ALA B C 1
ATOM 1955 O O . ALA B 1 88 ? -2.779 6.215 -3.135 1 97.62 88 ALA B O 1
ATOM 1956 N N . ASN B 1 89 ? -1.515 6.102 -1.321 1 97.5 89 ASN B N 1
ATOM 1957 C CA . ASN B 1 89 ? -1.826 4.691 -1.115 1 97.5 89 ASN B CA 1
ATOM 1958 C C . ASN B 1 89 ? -3.283 4.492 -0.709 1 97.5 89 ASN B C 1
ATOM 1960 O O . ASN B 1 89 ? -3.912 5.402 -0.169 1 97.5 89 ASN B O 1
ATOM 1964 N N . ASP B 1 90 ? -3.793 3.342 -0.982 1 96.44 90 ASP B N 1
ATOM 1965 C CA . ASP B 1 90 ? -5.18 3.086 -0.606 1 96.44 90 ASP B CA 1
ATOM 1966 C C . ASP B 1 90 ? -5.336 3.021 0.912 1 96.44 90 ASP B C 1
ATOM 1968 O O . ASP B 1 90 ? -4.34 2.959 1.64 1 96.44 90 ASP B O 1
ATOM 1972 N N . VAL B 1 91 ? -6.566 2.996 1.352 1 97.44 91 VAL B N 1
ATOM 1973 C CA . VAL B 1 91 ? -6.922 3.213 2.75 1 97.44 91 VAL B CA 1
ATOM 1974 C C . VAL B 1 91 ? -6.461 2.023 3.59 1 97.44 91 VAL B C 1
ATOM 1976 O O . VAL B 1 91 ? -6.113 2.182 4.762 1 97.44 91 VAL B O 1
ATOM 1979 N N . PHE B 1 92 ? -6.422 0.784 3.033 1 96.25 92 PHE B N 1
ATOM 1980 C CA . PHE B 1 92 ? -6.004 -0.397 3.779 1 96.25 92 PHE B CA 1
ATOM 1981 C C . PHE B 1 92 ? -4.5 -0.373 4.035 1 96.25 92 PHE B C 1
ATOM 1983 O O . PHE B 1 92 ? -4.047 -0.706 5.129 1 96.25 92 PHE B O 1
ATOM 1990 N N . VAL B 1 93 ? -3.746 0.07 3.043 1 96.5 93 VAL B N 1
ATOM 1991 C CA . VAL B 1 93 ? -2.303 0.225 3.191 1 96.5 93 VAL B CA 1
ATOM 1992 C C . VAL B 1 93 ? -2.002 1.308 4.227 1 96.5 93 VAL B C 1
ATOM 1994 O O . VAL B 1 93 ? -1.14 1.128 5.09 1 96.5 93 VAL B O 1
ATOM 1997 N N . GLN B 1 94 ? -2.711 2.373 4.141 1 97.38 94 GLN B N 1
ATOM 1998 C CA . GLN B 1 94 ? -2.527 3.451 5.105 1 97.38 94 GLN B CA 1
ATOM 1999 C C . GLN B 1 94 ? -2.77 2.963 6.531 1 97.38 94 GLN B C 1
ATOM 2001 O O . GLN B 1 94 ? -1.98 3.246 7.434 1 97.38 94 GLN B O 1
ATOM 2006 N N . ALA B 1 95 ? -3.861 2.246 6.715 1 95.94 95 ALA B N 1
ATOM 2007 C CA . ALA B 1 95 ? -4.184 1.715 8.031 1 95.94 95 ALA B CA 1
ATOM 2008 C C . ALA B 1 95 ? -3.104 0.75 8.516 1 95.94 95 ALA B C 1
ATOM 2010 O O . ALA B 1 95 ? -2.711 0.783 9.688 1 95.94 95 ALA B O 1
ATOM 2011 N N . ALA B 1 96 ? -2.666 -0.06 7.637 1 94.69 96 ALA B N 1
ATOM 2012 C CA . ALA B 1 96 ? -1.614 -1.016 7.977 1 94.69 96 ALA B CA 1
ATOM 2013 C C . ALA B 1 96 ? -0.327 -0.297 8.367 1 94.69 96 ALA B C 1
ATOM 2015 O O . ALA B 1 96 ? 0.362 -0.71 9.305 1 94.69 96 ALA B O 1
ATOM 2016 N N . TRP B 1 97 ? 0.005 0.762 7.621 1 95.81 97 TRP B N 1
ATOM 2017 C CA . TRP B 1 97 ? 1.211 1.536 7.895 1 95.81 97 TRP B CA 1
ATOM 2018 C C . TRP B 1 97 ? 1.141 2.182 9.273 1 95.81 97 TRP B C 1
ATOM 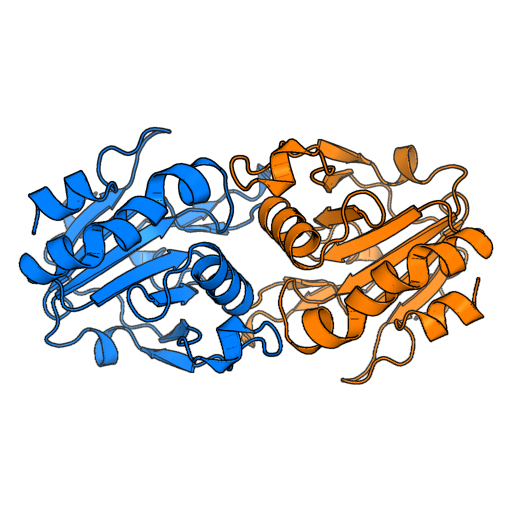2020 O O . TRP B 1 97 ? 2.084 2.082 10.062 1 95.81 97 TRP B O 1
ATOM 2030 N N . GLY B 1 98 ? 0.015 2.799 9.602 1 96.12 98 GLY B N 1
ATOM 2031 C CA . GLY B 1 98 ? -0.18 3.375 10.922 1 96.12 98 GLY B CA 1
ATOM 2032 C C . GLY B 1 98 ? -0.062 2.357 12.039 1 96.12 98 GLY B C 1
ATOM 2033 O O . GLY B 1 98 ? 0.569 2.625 13.062 1 96.12 98 GLY B O 1
ATOM 2034 N N . LYS B 1 99 ? -0.688 1.216 11.789 1 93.81 99 LYS B N 1
ATOM 2035 C CA . LYS B 1 99 ? -0.602 0.14 12.773 1 93.81 99 LYS B CA 1
ATOM 2036 C C . LYS B 1 99 ? 0.845 -0.301 12.977 1 93.81 99 LYS B C 1
ATOM 2038 O O . LYS B 1 99 ? 1.294 -0.464 14.117 1 93.81 99 LYS B O 1
ATOM 2043 N N . HIS B 1 100 ? 1.557 -0.45 11.898 1 92.5 100 HIS B N 1
ATOM 2044 C CA . HIS B 1 100 ? 2.949 -0.876 11.969 1 92.5 100 HIS B CA 1
ATOM 2045 C C . HIS B 1 100 ? 3.791 0.118 12.758 1 92.5 100 HIS B C 1
ATOM 2047 O O . HIS B 1 100 ? 4.695 -0.279 13.5 1 92.5 100 HIS B O 1
ATOM 2053 N N . LEU B 1 101 ? 3.529 1.359 12.641 1 94.5 101 LEU B N 1
ATOM 2054 C CA . LEU B 1 101 ? 4.32 2.402 13.289 1 94.5 101 LEU B CA 1
ATOM 2055 C C . LEU B 1 101 ? 3.83 2.648 14.711 1 94.5 101 LEU B C 1
ATOM 2057 O O . LEU B 1 101 ? 4.414 3.455 15.445 1 94.5 101 LEU B O 1
ATOM 2061 N N . GLY B 1 102 ? 2.697 2.033 15.086 1 94.25 102 GLY B N 1
ATOM 2062 C CA . GLY B 1 102 ? 2.174 2.174 16.438 1 94.25 102 GLY B CA 1
ATOM 2063 C C . GLY B 1 102 ? 1.484 3.504 16.672 1 94.25 102 GLY B C 1
ATOM 2064 O O . GLY B 1 102 ? 1.537 4.047 17.781 1 94.25 102 GLY B O 1
ATOM 2065 N N . ALA B 1 103 ? 0.836 4.039 15.609 1 96.56 103 ALA B N 1
ATOM 2066 C CA . ALA B 1 103 ? 0.228 5.363 15.719 1 96.56 103 ALA B CA 1
ATOM 2067 C C . ALA B 1 103 ? -1.035 5.324 16.578 1 96.56 103 ALA B C 1
ATOM 2069 O O . ALA B 1 103 ? -1.384 6.309 17.219 1 96.56 103 ALA B O 1
ATOM 2070 N N . ARG B 1 104 ? -1.742 4.238 16.562 1 94.38 104 ARG B N 1
ATOM 2071 C CA . ARG B 1 104 ? -3.018 4.109 17.25 1 94.38 104 ARG B CA 1
ATOM 2072 C C . ARG B 1 104 ? -3.943 5.273 16.922 1 94.38 104 ARG B C 1
ATOM 2074 O O . ARG B 1 104 ? -4.18 5.57 15.75 1 94.38 104 ARG B O 1
ATOM 2081 N N . ASP B 1 105 ? -4.461 5.953 17.875 1 94.19 105 ASP B N 1
ATOM 2082 C CA . ASP B 1 105 ? -5.402 7.035 17.609 1 94.19 105 ASP B CA 1
ATOM 2083 C C . ASP B 1 105 ? -4.707 8.391 17.656 1 94.19 105 ASP B C 1
ATOM 2085 O O . ASP B 1 105 ? -5.363 9.438 17.594 1 94.19 105 ASP B O 1
ATOM 2089 N N . ASP B 1 106 ? -3.426 8.398 17.766 1 97 106 ASP B N 1
ATOM 2090 C CA . ASP B 1 106 ? -2.654 9.633 17.922 1 97 106 ASP B CA 1
ATOM 2091 C C . ASP B 1 106 ? -2.504 10.352 16.578 1 97 106 ASP B C 1
ATOM 2093 O O . ASP B 1 106 ? -2.578 11.578 16.516 1 97 106 ASP B O 1
ATOM 2097 N N . VAL B 1 107 ? -2.201 9.617 15.547 1 98.31 107 VAL B N 1
ATOM 2098 C CA . VAL B 1 107 ? -2.02 10.141 14.195 1 98.31 107 VAL B CA 1
ATOM 2099 C C . VAL B 1 107 ? -2.92 9.375 13.227 1 98.31 107 VAL B C 1
ATOM 2101 O O . VAL B 1 107 ? -2.949 8.141 13.234 1 98.31 107 VAL B O 1
ATOM 2104 N N . LEU B 1 108 ? -3.703 10.055 12.477 1 98.25 108 LEU B N 1
ATOM 2105 C CA . LEU B 1 108 ? -4.609 9.422 11.523 1 98.25 108 LEU B CA 1
ATOM 2106 C C . LEU B 1 108 ? -3.953 9.289 10.148 1 98.25 108 LEU B C 1
ATOM 2108 O O . LEU B 1 108 ? -3.418 10.266 9.617 1 98.25 108 LEU B O 1
ATOM 2112 N N . PHE B 1 109 ? -3.965 8.125 9.656 1 98.56 109 PHE B N 1
ATOM 2113 C CA . PHE B 1 109 ? -3.426 7.863 8.328 1 98.56 109 PHE B CA 1
ATOM 2114 C C . PHE B 1 109 ? -4.527 7.914 7.273 1 98.56 109 PHE B C 1
ATOM 2116 O O . PHE B 1 109 ? -5.457 7.102 7.301 1 98.56 109 PHE B O 1
ATOM 2123 N N . VAL B 1 110 ? -4.418 8.844 6.324 1 98.69 110 VAL B N 1
ATOM 2124 C CA . VAL B 1 110 ? -5.5 9.188 5.406 1 98.69 110 VAL B CA 1
ATOM 2125 C C . VAL B 1 110 ? -5.062 8.906 3.969 1 98.69 110 VAL B C 1
ATOM 2127 O O . VAL B 1 110 ? -3.91 9.164 3.605 1 98.69 110 VAL B O 1
ATOM 2130 N N . SER B 1 111 ? -5.973 8.398 3.211 1 98.44 111 SER B N 1
ATOM 2131 C CA . SER B 1 111 ? -5.723 8.094 1.807 1 98.44 111 SER B CA 1
ATOM 2132 C C . SER B 1 111 ? -6.223 9.211 0.898 1 98.44 111 SER B C 1
ATOM 2134 O O . SER B 1 111 ? -7.414 9.539 0.909 1 98.44 111 SER B O 1
ATOM 2136 N N . ASP B 1 112 ? -5.336 9.797 0.176 1 97.94 112 ASP B N 1
ATOM 2137 C CA . ASP B 1 112 ? -5.617 10.688 -0.947 1 97.94 112 ASP B CA 1
ATOM 2138 C C . ASP B 1 112 ? -5.383 9.977 -2.279 1 97.94 112 ASP B C 1
ATOM 2140 O O . ASP B 1 112 ? -4.621 10.469 -3.119 1 97.94 112 ASP B O 1
ATOM 2144 N N . SER B 1 113 ? -6.051 8.867 -2.504 1 95.19 113 SER B N 1
ATOM 2145 C CA . SER B 1 113 ? -5.75 7.906 -3.557 1 95.19 113 SER B CA 1
ATOM 2146 C C . SER B 1 113 ? -5.875 8.539 -4.938 1 95.19 113 SER B C 1
ATOM 2148 O O . SER B 1 113 ? -5.125 8.195 -5.855 1 95.19 113 SER B O 1
ATOM 2150 N N . ASN B 1 114 ? -6.754 9.43 -5.125 1 93.81 114 ASN B N 1
ATOM 2151 C CA . ASN B 1 114 ? -6.965 10.078 -6.414 1 93.81 114 ASN B CA 1
ATOM 2152 C C . ASN B 1 114 ? -6.301 11.445 -6.469 1 93.81 114 ASN B C 1
ATOM 2154 O O . ASN B 1 114 ? -6.488 12.195 -7.43 1 93.81 114 ASN B O 1
ATOM 2158 N N . LEU B 1 115 ? -5.625 11.828 -5.426 1 97.38 115 LEU B N 1
ATOM 2159 C CA . LEU B 1 115 ? -4.859 13.062 -5.312 1 97.38 115 LEU B CA 1
ATOM 2160 C C . LEU B 1 115 ? -5.773 14.281 -5.418 1 97.38 115 LEU B C 1
ATOM 2162 O O . LEU B 1 115 ? -5.383 15.305 -5.977 1 97.38 115 LEU B O 1
ATOM 2166 N N . GLU B 1 116 ? -6.977 14.086 -4.934 1 97.31 116 GLU B N 1
ATOM 2167 C CA . GLU B 1 116 ? -7.949 15.172 -5.008 1 97.31 116 GLU B CA 1
ATOM 2168 C C . GLU B 1 116 ? -7.582 16.312 -4.059 1 97.31 116 GLU B C 1
ATOM 2170 O O . GLU B 1 116 ? -7.977 17.453 -4.27 1 97.31 116 GLU B O 1
ATOM 2175 N N . PHE B 1 117 ? -6.895 16.047 -3.004 1 98.5 117 PHE B N 1
ATOM 2176 C CA . PHE B 1 117 ? -6.461 17.062 -2.053 1 98.5 117 PHE B CA 1
ATOM 2177 C C . PHE B 1 117 ? -5.121 17.656 -2.471 1 98.5 117 PHE B C 1
ATOM 2179 O O . PHE B 1 117 ? -4.969 18.891 -2.531 1 98.5 117 PHE B O 1
ATOM 2186 N N . SER B 1 118 ? -4.152 16.844 -2.824 1 98.38 118 SER B N 1
ATOM 2187 C CA . SER B 1 118 ? -2.764 17.25 -3.002 1 98.38 118 SER B CA 1
ATOM 2188 C C . SER B 1 118 ? -2.549 17.891 -4.371 1 98.38 118 SER B C 1
ATOM 2190 O O . SER B 1 118 ? -1.743 18.828 -4.508 1 98.38 118 SER B O 1
ATOM 2192 N N . LYS B 1 119 ? -3.236 17.422 -5.383 1 97.62 119 LYS B N 1
ATOM 2193 C CA . LYS B 1 119 ? -3.002 17.891 -6.742 1 97.62 119 LYS B CA 1
ATOM 2194 C C . LYS B 1 119 ? -3.318 19.375 -6.867 1 97.62 119 LYS B C 1
ATOM 2196 O O . LYS B 1 119 ? -2.512 20.156 -7.391 1 97.62 119 LYS B O 1
ATOM 2201 N N . PRO B 1 120 ? -4.504 19.875 -6.352 1 97.19 120 PRO B N 1
ATOM 2202 C CA . PRO B 1 120 ? -4.793 21.312 -6.449 1 97.19 120 PRO B CA 1
ATOM 2203 C C . PRO B 1 120 ? -3.77 22.156 -5.703 1 97.19 120 PRO B C 1
ATOM 2205 O O . PRO B 1 120 ? -3.664 23.359 -5.957 1 97.19 120 PRO B O 1
ATOM 2208 N N . LEU B 1 121 ? -3.041 21.609 -4.781 1 97.25 121 LEU B N 1
ATOM 2209 C CA . LEU B 1 121 ? -2.031 22.328 -4.023 1 97.25 121 LEU B CA 1
ATOM 2210 C C . LEU B 1 121 ? -0.676 22.266 -4.719 1 97.25 121 LEU B C 1
ATOM 2212 O O . LEU B 1 121 ? 0.328 22.734 -4.176 1 97.25 121 LEU B O 1
ATOM 2216 N N . GLY B 1 122 ? -0.668 21.656 -5.848 1 96.38 122 GLY B N 1
ATOM 2217 C CA . GLY B 1 122 ? 0.569 21.516 -6.602 1 96.38 122 GLY B CA 1
ATOM 2218 C C . GLY B 1 122 ? 1.516 20.484 -6.004 1 96.38 122 GLY B C 1
ATOM 2219 O O . GLY B 1 122 ? 2.729 20.562 -6.211 1 96.38 122 GLY B O 1
ATOM 2220 N N . ALA B 1 123 ? 0.998 19.562 -5.238 1 97.69 123 ALA B N 1
ATOM 2221 C CA . ALA B 1 123 ? 1.831 18.656 -4.469 1 97.69 123 ALA B CA 1
ATOM 2222 C C . ALA B 1 123 ? 1.624 17.203 -4.926 1 97.69 123 ALA B C 1
ATOM 2224 O O . ALA B 1 123 ? 1.548 16.297 -4.102 1 97.69 123 ALA B O 1
ATOM 2225 N N . ALA B 1 124 ? 1.484 17.016 -6.191 1 97.38 124 ALA B N 1
ATOM 2226 C CA . ALA B 1 124 ? 1.404 15.695 -6.801 1 97.38 124 ALA B CA 1
ATOM 2227 C C . ALA B 1 124 ? 2.65 15.391 -7.625 1 97.38 124 ALA B C 1
ATOM 2229 O O . ALA B 1 124 ? 3.201 16.281 -8.273 1 97.38 124 ALA B O 1
ATOM 2230 N N . LEU B 1 125 ? 3.092 14.188 -7.578 1 96.25 125 LEU B N 1
ATOM 2231 C CA . LEU B 1 125 ? 4.246 13.695 -8.32 1 96.25 125 LEU B CA 1
ATOM 2232 C C . LEU B 1 125 ? 3.848 12.555 -9.25 1 96.25 125 LEU B C 1
ATOM 2234 O O . LEU B 1 125 ? 3.004 11.727 -8.898 1 96.25 125 LEU B O 1
ATOM 2238 N N . ASP B 1 126 ? 4.461 12.578 -10.398 1 95.12 126 ASP B N 1
ATOM 2239 C CA . ASP B 1 126 ? 4.363 11.398 -11.266 1 95.12 126 ASP B CA 1
ATOM 2240 C C . ASP B 1 126 ? 5.586 10.5 -11.109 1 95.12 126 ASP B C 1
ATOM 2242 O O . ASP B 1 126 ? 6.656 10.797 -11.648 1 95.12 126 ASP B O 1
ATOM 2246 N N . LEU B 1 127 ? 5.422 9.414 -10.398 1 93.31 127 LEU B N 1
ATOM 2247 C CA . LEU B 1 127 ? 6.504 8.469 -10.148 1 93.31 127 LEU B CA 1
ATOM 2248 C C . LEU B 1 127 ? 6.262 7.16 -10.891 1 93.31 127 LEU B C 1
ATOM 2250 O O . LEU B 1 127 ? 6.695 6.098 -10.445 1 93.31 127 LEU B O 1
ATOM 2254 N N . SER B 1 128 ? 5.531 7.195 -11.953 1 89.88 128 SER B N 1
ATOM 2255 C CA . SER B 1 128 ? 5.219 6.008 -12.742 1 89.88 128 SER B CA 1
ATOM 2256 C C . SER B 1 128 ? 6.488 5.344 -13.266 1 89.88 128 SER B C 1
ATOM 2258 O O . SER B 1 128 ? 6.566 4.117 -13.344 1 89.88 128 SER B O 1
ATOM 2260 N N . ALA B 1 129 ? 7.492 6.141 -13.594 1 88.94 129 ALA B N 1
ATOM 2261 C CA . ALA B 1 129 ? 8.75 5.609 -14.109 1 88.94 129 ALA B CA 1
ATOM 2262 C C . ALA B 1 129 ? 9.469 4.773 -13.047 1 88.94 129 ALA B C 1
ATOM 2264 O O . ALA B 1 129 ? 10.297 3.924 -13.375 1 88.94 129 ALA B O 1
ATOM 2265 N N . HIS B 1 130 ? 9.086 4.992 -11.797 1 87.69 130 HIS B N 1
ATOM 2266 C CA . HIS B 1 130 ? 9.695 4.262 -10.695 1 87.69 130 HIS B CA 1
ATOM 2267 C C . HIS B 1 130 ? 8.766 3.17 -10.172 1 87.69 130 HIS B C 1
ATOM 2269 O O . HIS B 1 130 ? 8.984 2.627 -9.086 1 87.69 130 HIS B O 1
ATOM 2275 N N . GLY B 1 131 ? 7.656 2.986 -10.875 1 88.5 131 GLY B N 1
ATOM 2276 C CA . GLY B 1 131 ? 6.73 1.928 -10.516 1 88.5 131 GLY B CA 1
ATOM 2277 C C . GLY B 1 131 ? 5.828 2.301 -9.352 1 88.5 131 GLY B C 1
ATOM 2278 O O . GLY B 1 131 ? 5.266 1.425 -8.688 1 88.5 131 GLY B O 1
ATOM 2279 N N . MET B 1 132 ? 5.688 3.58 -9.055 1 91.62 132 MET B N 1
ATOM 2280 C CA . MET B 1 132 ? 4.91 4 -7.895 1 91.62 132 MET B CA 1
ATOM 2281 C C . MET B 1 132 ? 3.621 4.695 -8.328 1 91.62 132 MET B C 1
ATOM 2283 O O . MET B 1 132 ? 2.742 4.953 -7.5 1 91.62 132 MET B O 1
ATOM 2287 N N . GLY B 1 133 ? 3.539 5.008 -9.695 1 91.69 133 GLY B N 1
ATOM 2288 C CA . GLY B 1 133 ? 2.375 5.742 -10.164 1 91.69 133 GLY B CA 1
ATOM 2289 C C . GLY B 1 133 ? 2.375 7.195 -9.734 1 91.69 133 GLY B C 1
ATOM 2290 O O . GLY B 1 133 ? 3.438 7.805 -9.578 1 91.69 133 GLY B O 1
ATOM 2291 N N . HIS B 1 134 ? 1.16 7.781 -9.734 1 94.75 134 HIS B N 1
ATOM 2292 C CA . HIS B 1 134 ? 1.018 9.148 -9.234 1 94.75 134 HIS B CA 1
ATOM 2293 C C . HIS B 1 134 ? 0.93 9.172 -7.715 1 94.75 134 HIS B C 1
ATOM 2295 O O . HIS B 1 134 ? 0.167 8.414 -7.117 1 94.75 134 HIS B O 1
ATOM 2301 N N . ARG B 1 135 ? 1.723 10.055 -7.137 1 97.44 135 ARG B N 1
ATOM 2302 C CA . ARG B 1 135 ? 1.882 10.062 -5.688 1 97.44 135 ARG B CA 1
ATOM 2303 C C . ARG B 1 135 ? 1.835 11.492 -5.141 1 97.44 135 ARG B C 1
ATOM 2305 O O . ARG B 1 135 ? 2.021 12.453 -5.887 1 97.44 135 ARG B O 1
ATOM 2312 N N . THR B 1 136 ? 1.559 11.609 -3.893 1 98.12 136 THR B N 1
ATOM 2313 C CA . THR B 1 136 ? 1.762 12.875 -3.201 1 98.12 136 THR B CA 1
ATOM 2314 C C . THR B 1 136 ? 3.246 13.219 -3.127 1 98.12 136 THR B C 1
ATOM 2316 O O . THR B 1 136 ? 4.09 12.336 -2.977 1 98.12 136 THR B O 1
ATOM 2319 N N . ALA B 1 137 ? 3.516 14.484 -3.223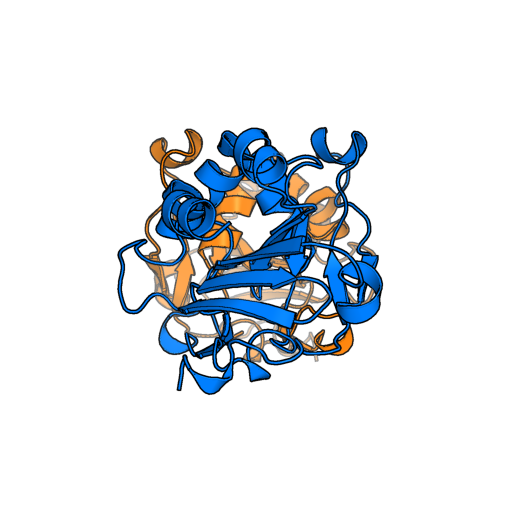 1 97.56 137 ALA B N 1
ATOM 2320 C CA . ALA B 1 137 ? 4.855 14.945 -2.875 1 97.56 137 ALA B CA 1
ATOM 2321 C C . ALA B 1 137 ? 5.105 14.828 -1.374 1 97.56 137 ALA B C 1
ATOM 2323 O O . ALA B 1 137 ? 4.18 14.562 -0.604 1 97.56 137 ALA B O 1
ATOM 2324 N N . ARG B 1 138 ? 6.379 14.938 -1.068 1 98.06 138 ARG B N 1
ATOM 2325 C CA . ARG B 1 138 ? 6.691 15.039 0.354 1 98.06 138 ARG B CA 1
ATOM 2326 C C . ARG B 1 138 ? 6.52 16.469 0.851 1 98.06 138 ARG B C 1
ATOM 2328 O O . ARG B 1 138 ? 7.293 17.359 0.482 1 98.06 138 ARG B O 1
ATOM 2335 N N . TYR B 1 139 ? 5.492 16.688 1.685 1 98.19 139 TYR B N 1
ATOM 2336 C CA . TYR B 1 139 ? 5.238 18.047 2.127 1 98.19 139 TYR B CA 1
ATOM 2337 C C . TYR B 1 139 ? 4.605 18.062 3.516 1 98.19 139 TYR B C 1
ATOM 2339 O O . TYR B 1 139 ? 4.219 17.016 4.039 1 98.19 139 TYR B O 1
ATOM 2347 N N . ALA B 1 140 ? 4.578 19.203 4.121 1 98.62 140 ALA B N 1
ATOM 2348 C CA . ALA B 1 140 ? 3.854 19.469 5.363 1 98.62 140 ALA B CA 1
ATOM 2349 C C . ALA B 1 140 ? 2.965 20.703 5.23 1 98.62 140 ALA B C 1
ATOM 2351 O O . ALA B 1 140 ? 3.291 21.625 4.484 1 98.62 140 ALA B O 1
ATOM 2352 N N . ALA B 1 141 ? 1.899 20.656 5.871 1 98.69 141 ALA B N 1
ATOM 2353 C CA . ALA B 1 141 ? 0.974 21.781 5.938 1 98.69 141 ALA B CA 1
ATOM 2354 C C . ALA B 1 141 ? 0.41 21.953 7.344 1 98.69 141 ALA B C 1
ATOM 2356 O O . ALA B 1 141 ? 0.199 20.969 8.055 1 98.69 141 ALA B O 1
ATOM 2357 N N . ILE B 1 142 ? 0.25 23.125 7.738 1 98.81 142 ILE B N 1
ATOM 2358 C CA . ILE B 1 142 ? -0.551 23.484 8.898 1 98.81 142 ILE B CA 1
ATOM 2359 C C . ILE B 1 142 ? -1.818 24.203 8.445 1 98.81 142 ILE B C 1
ATOM 2361 O O . ILE B 1 142 ? -1.746 25.234 7.766 1 98.81 142 ILE B O 1
ATOM 2365 N N . VAL B 1 143 ? -2.9 23.625 8.758 1 98.75 143 VAL B N 1
ATOM 2366 C CA . VAL B 1 143 ? -4.203 24.172 8.383 1 98.75 143 VAL B CA 1
ATOM 2367 C C . VAL B 1 143 ? -4.953 24.625 9.633 1 98.75 143 VAL B C 1
ATOM 2369 O O . VAL B 1 143 ? -5.121 23.844 10.578 1 98.75 143 VAL B O 1
ATOM 2372 N N . ASN B 1 144 ? -5.336 25.828 9.656 1 98.69 144 ASN B N 1
ATOM 2373 C CA . ASN B 1 144 ? -6.125 26.406 10.742 1 98.69 144 ASN B CA 1
ATOM 2374 C C . ASN B 1 144 ? -7.496 26.859 10.258 1 98.69 144 ASN B C 1
ATOM 2376 O O . ASN B 1 144 ? -7.609 27.859 9.555 1 98.69 144 ASN B O 1
ATOM 2380 N N . ASP B 1 145 ? -8.562 26.094 10.695 1 98.56 145 ASP B N 1
ATOM 2381 C CA . ASP B 1 145 ? -9.922 26.422 10.281 1 98.56 145 ASP B CA 1
ATOM 2382 C C . ASP B 1 145 ? -10.016 26.562 8.758 1 98.56 145 ASP B C 1
ATOM 2384 O O . ASP B 1 145 ? -10.445 27.594 8.242 1 98.56 145 ASP B O 1
ATOM 2388 N N . LEU B 1 146 ? -9.477 25.609 8.086 1 98.56 146 LEU B N 1
ATOM 2389 C CA . LEU B 1 146 ? -9.57 25.406 6.641 1 98.56 146 LEU B CA 1
ATOM 2390 C C . LEU B 1 146 ? -8.609 26.328 5.891 1 98.56 146 LEU B C 1
ATOM 2392 O O . LEU B 1 146 ? -8.492 26.234 4.668 1 98.56 146 LEU B O 1
ATOM 2396 N N . LYS B 1 147 ? -7.875 27.125 6.629 1 98.5 147 LYS B N 1
ATOM 2397 C CA . LYS B 1 147 ? -6.922 28.016 5.988 1 98.5 147 LYS B CA 1
ATOM 2398 C C . LYS B 1 147 ? -5.492 27.5 6.141 1 98.5 147 LYS B C 1
ATOM 2400 O O . LYS B 1 147 ? -5.102 27.047 7.219 1 98.5 147 LYS B O 1
ATOM 2405 N N . VAL B 1 148 ? -4.75 27.578 5.086 1 98.62 148 VAL B N 1
ATOM 2406 C CA . VAL B 1 148 ? -3.365 27.125 5.102 1 98.62 148 VAL B CA 1
ATOM 2407 C C . VAL B 1 148 ? -2.48 28.156 5.785 1 98.62 148 VAL B C 1
ATOM 2409 O O . VAL B 1 148 ? -2.418 29.312 5.348 1 98.62 148 VAL B O 1
ATOM 2412 N N . GLU B 1 149 ? -1.779 27.75 6.777 1 98.25 149 GLU B N 1
ATOM 2413 C CA . GLU B 1 149 ? -0.853 28.641 7.469 1 98.25 149 GLU B CA 1
ATOM 2414 C C . GLU B 1 149 ? 0.595 28.312 7.109 1 98.25 149 GLU B C 1
ATOM 2416 O O . GLU B 1 149 ? 1.469 29.172 7.203 1 98.25 149 GLU B O 1
ATOM 2421 N N . TYR B 1 150 ? 0.815 27.172 6.793 1 98.31 150 TYR B N 1
ATOM 2422 C CA . TYR B 1 150 ? 2.127 26.688 6.383 1 98.31 150 TYR B CA 1
ATOM 2423 C C . TYR B 1 150 ? 1.997 25.594 5.324 1 98.31 150 TYR B C 1
ATOM 2425 O O . TYR B 1 150 ? 1.116 24.75 5.406 1 98.31 150 TYR B O 1
ATOM 2433 N N . PHE B 1 151 ? 2.748 25.719 4.309 1 98.44 151 PHE B N 1
ATOM 2434 C CA . PHE B 1 151 ? 2.777 24.719 3.254 1 98.44 151 PHE B CA 1
ATOM 2435 C C . PHE B 1 151 ? 4.121 24.719 2.537 1 98.44 151 PHE B C 1
ATOM 2437 O O . PHE B 1 151 ? 4.469 25.688 1.867 1 98.44 151 PHE B O 1
ATOM 2444 N N . GLU B 1 152 ? 4.836 23.672 2.701 1 97.62 152 GLU B N 1
ATOM 2445 C CA . GLU B 1 152 ? 6.129 23.547 2.035 1 97.62 152 GLU B CA 1
ATOM 2446 C C . GLU B 1 152 ? 6.352 22.125 1.517 1 97.62 152 GLU B C 1
ATOM 2448 O O . GLU B 1 152 ? 6.027 21.156 2.199 1 97.62 152 GLU B O 1
ATOM 2453 N N . ILE B 1 153 ? 6.887 22.031 0.332 1 97.56 153 ILE B N 1
ATOM 2454 C CA . ILE B 1 153 ? 7.199 20.781 -0.333 1 97.56 153 ILE B CA 1
ATOM 2455 C C . ILE B 1 153 ? 8.711 20.531 -0.294 1 97.56 153 ILE B C 1
ATOM 2457 O O . ILE B 1 153 ? 9.492 21.438 -0.6 1 97.56 153 ILE B O 1
ATOM 2461 N N . GLU B 1 154 ? 9.07 19.344 0.099 1 97.19 154 GLU B N 1
ATOM 2462 C CA . GLU B 1 154 ? 10.484 19 0.06 1 97.19 154 GLU B CA 1
ATOM 2463 C C . GLU B 1 154 ? 11.031 19.078 -1.364 1 97.19 154 GLU B C 1
ATOM 2465 O O . GLU B 1 154 ? 10.375 18.625 -2.307 1 97.19 154 GLU B O 1
ATOM 2470 N N . GLN B 1 155 ? 12.203 19.641 -1.545 1 90.94 155 GLN B N 1
ATOM 2471 C CA . GLN B 1 155 ? 12.812 19.766 -2.865 1 90.94 155 GLN B CA 1
ATOM 2472 C C . GLN B 1 155 ? 13.875 18.703 -3.082 1 90.94 155 GLN B C 1
ATOM 2474 O O . GLN B 1 155 ? 14.281 18.438 -4.219 1 90.94 155 GLN B O 1
ATOM 2479 N N . GLY B 1 156 ? 14.289 17.984 -2.088 1 83.38 156 GLY B N 1
ATOM 2480 C CA . GLY B 1 156 ? 15.32 16.969 -2.184 1 83.38 156 GLY B CA 1
ATOM 2481 C C . GLY B 1 156 ? 15.039 15.75 -1.321 1 83.38 156 GLY B C 1
ATOM 2482 O O . GLY B 1 156 ? 13.883 15.461 -1.009 1 83.38 156 GLY B O 1
ATOM 2483 N N . LYS B 1 157 ? 16.125 15.125 -1.09 1 80.62 157 LYS B N 1
ATOM 2484 C CA .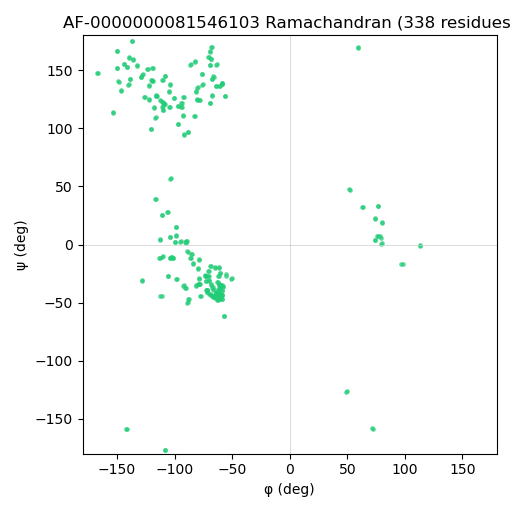 LYS B 1 157 ? 16 13.867 -0.359 1 80.62 157 LYS B CA 1
ATOM 2485 C C . LYS B 1 157 ? 15.953 14.109 1.146 1 80.62 157 LYS B C 1
ATOM 2487 O O . LYS B 1 157 ? 15.5 13.25 1.902 1 80.62 157 LYS B O 1
ATOM 2492 N N . ASP B 1 158 ? 16.344 15.281 1.536 1 87.94 158 ASP B N 1
ATOM 2493 C CA . ASP B 1 158 ? 16.422 15.578 2.963 1 87.94 158 ASP B CA 1
ATOM 2494 C C . ASP B 1 158 ? 15.078 16.062 3.504 1 87.94 158 ASP B C 1
ATOM 2496 O O . ASP B 1 158 ? 14.242 16.562 2.748 1 87.94 158 ASP B O 1
ATOM 2500 N N . LEU B 1 159 ? 14.906 15.852 4.777 1 95.94 159 LEU B N 1
ATOM 2501 C CA . LEU B 1 159 ? 13.742 16.359 5.5 1 95.94 159 LEU B CA 1
ATOM 2502 C C . LEU B 1 159 ? 14.023 17.734 6.094 1 95.94 159 LEU B C 1
ATOM 2504 O O . LEU B 1 159 ? 14.547 17.828 7.207 1 95.94 159 LEU B O 1
ATOM 2508 N N . GLU B 1 160 ? 13.633 18.75 5.355 1 95.25 160 GLU B N 1
ATOM 2509 C CA . GLU B 1 160 ? 13.969 20.094 5.781 1 95.25 160 GLU B CA 1
ATOM 2510 C C . GLU B 1 160 ? 12.719 20.875 6.191 1 95.25 160 GLU B C 1
ATOM 2512 O O . GLU B 1 160 ? 12.719 21.562 7.207 1 95.25 160 GLU B O 1
ATOM 2517 N N . VAL B 1 161 ? 11.805 20.734 5.41 1 97 161 VAL B N 1
ATOM 2518 C CA . VAL B 1 161 ? 10.672 21.641 5.613 1 97 161 VAL B CA 1
ATOM 2519 C C . VAL B 1 161 ? 9.445 20.844 6.062 1 97 161 VAL B C 1
ATOM 2521 O O . VAL B 1 161 ? 8.461 21.406 6.527 1 97 161 VAL B O 1
ATOM 2524 N N . SER B 1 162 ? 9.5 19.484 5.969 1 98.19 162 SER B N 1
ATOM 2525 C CA . SER B 1 162 ? 8.344 18.688 6.324 1 98.19 162 SER B CA 1
ATOM 2526 C C . SER B 1 162 ? 8.602 17.859 7.582 1 98.19 162 SER B C 1
ATOM 2528 O O . SER B 1 162 ? 7.742 17.094 8.023 1 98.19 162 SER B O 1
ATOM 2530 N N . SER B 1 163 ? 9.773 18.047 8.211 1 98.19 163 SER B N 1
ATOM 2531 C CA . SER B 1 163 ? 10.094 17.312 9.43 1 98.19 163 SER B CA 1
ATOM 2532 C C . SER B 1 163 ? 9.242 17.797 10.602 1 98.19 163 SER B C 1
ATOM 2534 O O . SER B 1 163 ? 8.648 18.875 10.547 1 98.19 163 SER B O 1
ATOM 2536 N N . VAL B 1 164 ? 9.188 16.906 11.641 1 98.56 164 VAL B N 1
ATOM 2537 C CA . VAL B 1 164 ? 8.398 17.266 12.82 1 98.56 164 VAL B CA 1
ATOM 2538 C C . VAL B 1 164 ? 8.969 18.531 13.453 1 98.56 164 VAL B C 1
ATOM 2540 O O . VAL B 1 164 ? 8.211 19.391 13.914 1 98.56 164 VAL B O 1
ATOM 2543 N N . ASP B 1 165 ? 10.266 18.672 13.406 1 98.19 165 ASP B N 1
ATOM 2544 C CA . ASP B 1 165 ? 10.891 19.844 14 1 98.19 165 ASP B CA 1
ATOM 2545 C C . ASP B 1 165 ? 10.539 21.109 13.211 1 98.19 165 ASP B C 1
ATOM 2547 O O . ASP B 1 165 ? 10.305 22.172 13.789 1 98.19 165 ASP B O 1
ATOM 2551 N N . ALA B 1 166 ? 10.602 20.984 11.906 1 98.06 166 ALA B N 1
ATOM 2552 C CA . ALA B 1 166 ? 10.219 22.125 11.078 1 98.06 166 ALA B CA 1
ATOM 2553 C C . ALA B 1 166 ? 8.773 22.547 11.352 1 98.06 166 ALA B C 1
ATOM 2555 O O . ALA B 1 166 ? 8.477 23.734 11.445 1 98.06 166 ALA B O 1
ATOM 2556 N N . VAL B 1 167 ? 7.871 21.562 11.453 1 98.62 167 VAL B N 1
ATOM 2557 C CA . VAL B 1 167 ? 6.457 21.812 11.695 1 98.62 167 VAL B CA 1
ATOM 2558 C C . VAL B 1 167 ? 6.277 22.438 13.078 1 98.62 167 VAL B C 1
ATOM 2560 O O . VAL B 1 167 ? 5.57 23.438 13.234 1 98.62 167 VAL B O 1
ATOM 2563 N N . LEU B 1 168 ? 6.945 21.875 14.078 1 98.69 168 LEU B N 1
ATOM 2564 C CA . LEU B 1 168 ? 6.863 22.391 15.445 1 98.69 168 LEU B CA 1
ATOM 2565 C C . LEU B 1 168 ? 7.297 23.844 15.508 1 98.69 168 LEU B C 1
ATOM 2567 O O . LEU B 1 168 ? 6.707 24.641 16.234 1 98.69 168 LEU B O 1
ATOM 2571 N N . ALA B 1 169 ? 8.273 24.188 14.711 1 98.25 169 ALA B N 1
ATOM 2572 C CA . ALA B 1 169 ? 8.812 25.547 14.703 1 98.25 169 ALA B CA 1
ATOM 2573 C C . ALA B 1 169 ? 7.793 26.531 14.133 1 98.25 169 ALA B C 1
ATOM 2575 O O . ALA B 1 169 ? 7.91 27.75 14.344 1 98.25 169 ALA B O 1
ATOM 2576 N N . ARG B 1 170 ? 6.836 26.031 13.438 1 97.75 170 ARG B N 1
ATOM 2577 C CA . ARG B 1 170 ? 5.867 26.891 12.773 1 97.75 170 ARG B CA 1
ATOM 2578 C C . ARG B 1 170 ? 4.539 26.906 13.531 1 97.75 170 ARG B C 1
ATOM 2580 O O . ARG B 1 170 ? 3.641 27.672 13.195 1 97.75 170 ARG B O 1
ATOM 2587 N N . LEU B 1 171 ? 4.398 25.969 14.492 1 97.88 171 LEU B N 1
ATOM 2588 C CA . LEU B 1 171 ? 3.186 25.906 15.297 1 97.88 171 LEU B CA 1
ATOM 2589 C C . LEU B 1 171 ? 3.229 26.938 16.422 1 97.88 171 LEU B C 1
ATOM 2591 O O . LEU B 1 171 ? 2.221 27.594 16.719 1 97.88 171 LEU B O 1
#

Foldseek 3Di:
DQVVQAFDFFDFDKWKAFAFDPVVLVVPDLGDIDIDTCLVNCAQFKEKEWEAFDFPDDCCLPPACLVCLVCLVLVVVLGHPAYEYEKLDDHSSQSVSCSVSVSHRSYIYIHPNVCSRQVVVVQWDAPVVVVSGIMGFGWMFIDGRRGTNDIDGDPDDDDDCRHPVNVSVSD/DQVVQAFDFFDFDKWKAFAFDPVVLVVPDLGDIDIDTCLVNCAQFKEKEWEDQDFPDDCCLPPACLVCLVCLVLVVVLGHPAYEYEKLDDHSSQSVSCSVSVSHRSYIYIHPNVCSRQVVVVQWDAPVVVVSGIMGFGWMFIAGRRGTNDIDGDPDDDDDCRHPVNVSVSD

Radius of gyration: 20.8 Å; Cα contacts (8 Å, |Δi|>4): 801; chains: 2; bounding box: 35×63×48 Å

InterPro domains:
  IPR013740 Redoxin [PF08534] (6-168)
  IPR036249 Thioredoxin-like superfamily [SSF52833] (3-169)
  IPR037944 Peroxiredoxin-5-like [PTHR10430] (5-170)
  IPR037944 Peroxiredoxin-5-like [cd03013] (6-169)

Organism: NCBI:txid157183

pLDDT: mean 94.6, std 8.33, range [36.75, 98.94]

Nearest PDB structures (foldseek):
  4f82-assembly1_B  TM=9.155E-01  e=3.961E-19  Burkholderia cenocepacia J2315
  1tp9-assembly4_D  TM=9.331E-01  e=3.716E-19  Populus trichocarpa
  3uma-assembly3_C  TM=9.513E-01  e=5.811E-18  Sinorhizobium meliloti
  2wfc-assembly1_D  TM=9.303E-01  e=1.252E-17  Arenicola marina
  2pwj-assembly2_B  TM=8.927E-01  e=7.996E-17  unclassified

Sequence (342 aa):
MSSQIVGSTIPDVTLSAIHWSPELESGESCGIPSKLNTHKEFKGKKVVIVAAPGAFTPTCHLNHIPPFIQKIKELKGKGADQVIVLTANDVFVQAAWGKHLGARDDVLFVSDSNLEFSKPLGAALDLSAHGMGHRTARYAAIVNDLKVEYFEIEQGKDLEVSSVDAVLARLMSSQIVGSTIPDVTLSAIHWSPELESGESCGIPSKLNTHKEFKGKKVVIVAAPGAFTPTCHLNHIPPFIQKIKELKGKGADQVIVLTANDVFVQAAWGKHLGARDDVLFVSDSNLEFSKPLGAALDLSAHGMGHRTARYAAIVNDLKVEYFEIEQGKDLEVSSVDAVLARL